Protein AF-A0A1G7EBZ8-F1 (afdb_monomer)

Secondary structure (DSSP, 8-state):
-HHHHHHHHHHHHHTT--GGGTTTTHHHHHHHHHH-SS-GGGGHHHHHHHHHHHHH-TTS-HHHHHHHHHHHHHHHHHH-THHHHHHHHHHHHHHHHHS-SSHHHHHHHHHHHHHHHHHIIIII----HHHHHHHHHHGGGGT--HHHHGGGHHHH-TTS--S-----GGGS-HHHHHHHHHHHHHHHHHHHHHHHHHB---HHHHHHHHHHHHHHHHHHHH-S-HHHHHHHHHHHHHHHHHHHSPBPP----GGGHHHHHHHHH-PPP-TT--HHHHHHT-HHHHHHHHTT--

Mean predicted aligned error: 11.41 Å

Organism: NCBI:txid1071918

Sequence (294 aa):
MIINLSLILTIMIWKKLPLYILMASFLVLNIYAQHIAFRLDLLMIPLLFLQFFILKKNNLKLILKIIFTLIFLIIGILIHEVYFLIASFPLFYILYFKLGRNRWMYCTVVFLPSLVVFLLMVILFKGNVSSADNIILSWERLGVNPKHLSYLRWLFSLKGPIYIIYNVAFVKNKFYLVGFLLNYILVCLCFYLYIKQCFFVNKRNTIFILGNFSMILILCCIATDFVRWYYMVFLVILFYFVLFEKRKSFFINKKYLILKIFVLFLGLPMYGWTFTHFYWTSPIKYIIELKKYF

pLDDT: mean 72.07, std 16.44, range [37.25, 94.62]

Radius of gyration: 20.7 Å; Cα contacts (8 Å, |Δi|>4): 255; chains: 1; bounding box: 53×52×47 Å

Foldseek 3Di:
DCVLVVVVVVLCVVLVADCLLVVLCVLVVVVCVVDDDDQLLSVLLVLLLVLLQLLLDPPDDPVVNLVSLLVSLLVLCVSPLCSCLLRLLLVLLCLQPPVDPPSVVSNCSRVVVSVVSSCCCVPPVPAALVNLVVVLVVCVVVVDDSVVVVVVSVVRHCPPPPQQDPPCVCVPDVVLVVVQVVLLVLSLVLLVVSLVQWFDADPSLVVSSVVLSVSLVVSVRGGQASSSSVVSSSSSNVSCCSRPTDTDPPPPDVVCVVSSVVSQQRFHDGHVDDPVSSNVRGNVVVVVVVVVVD

Structure (mmCIF, N/CA/C/O backbone):
data_AF-A0A1G7EBZ8-F1
#
_entry.id   AF-A0A1G7EBZ8-F1
#
loop_
_atom_site.group_PDB
_atom_site.id
_atom_site.type_symbol
_atom_site.label_atom_id
_atom_site.label_alt_id
_atom_site.label_comp_id
_atom_site.label_asym_id
_atom_site.label_entity_id
_atom_site.label_seq_id
_atom_site.pdbx_PDB_ins_code
_atom_site.Cartn_x
_atom_site.Cartn_y
_atom_site.Cartn_z
_atom_site.occupancy
_atom_site.B_iso_or_equiv
_atom_site.auth_seq_id
_atom_site.auth_comp_id
_atom_site.auth_asym_id
_atom_site.auth_atom_id
_atom_site.pdbx_PDB_model_num
ATOM 1 N N . MET A 1 1 ? 17.523 -1.646 4.427 1.00 46.66 1 MET A N 1
ATOM 2 C CA . MET A 1 1 ? 16.793 -2.919 4.648 1.00 46.66 1 MET A CA 1
ATOM 3 C C . MET A 1 1 ? 16.643 -3.250 6.130 1.00 46.66 1 MET A C 1
ATOM 5 O O . MET A 1 1 ? 15.509 -3.383 6.574 1.00 46.66 1 MET A O 1
ATOM 9 N N . ILE A 1 2 ? 17.747 -3.317 6.890 1.00 52.22 2 ILE A N 1
ATOM 10 C CA . ILE A 1 2 ? 17.743 -3.671 8.322 1.00 52.22 2 ILE A CA 1
ATOM 11 C C . ILE A 1 2 ? 16.773 -2.797 9.119 1.00 52.22 2 ILE A C 1
ATOM 13 O O . ILE A 1 2 ? 15.988 -3.345 9.866 1.00 52.22 2 ILE A O 1
ATOM 17 N N . ILE A 1 3 ? 16.737 -1.481 8.883 1.00 55.28 3 ILE A N 1
ATOM 18 C CA . ILE A 1 3 ? 15.865 -0.547 9.623 1.00 55.28 3 ILE A CA 1
ATOM 19 C C . ILE A 1 3 ? 14.366 -0.789 9.360 1.00 55.28 3 ILE A C 1
ATOM 21 O O . ILE A 1 3 ? 13.563 -0.757 10.284 1.00 55.28 3 ILE A O 1
ATOM 25 N N . ASN A 1 4 ? 13.958 -1.065 8.116 1.00 55.12 4 ASN A N 1
ATOM 26 C CA . ASN A 1 4 ? 12.541 -1.298 7.795 1.00 55.12 4 ASN A CA 1
ATOM 27 C C . ASN A 1 4 ? 12.079 -2.683 8.247 1.00 55.12 4 ASN A C 1
ATOM 29 O O . ASN A 1 4 ? 10.982 -2.830 8.780 1.00 55.12 4 ASN A O 1
ATOM 33 N N . LEU A 1 5 ? 12.921 -3.697 8.039 1.00 59.97 5 LEU A N 1
ATOM 34 C CA . LEU A 1 5 ? 12.645 -5.047 8.507 1.00 59.97 5 LEU A CA 1
ATOM 35 C C . LEU A 1 5 ? 12.652 -5.094 10.036 1.00 59.97 5 LEU A C 1
ATOM 37 O O . LEU A 1 5 ? 11.745 -5.677 10.616 1.00 59.97 5 LEU A O 1
ATOM 41 N N . SER A 1 6 ? 13.607 -4.429 10.691 1.00 63.06 6 SER A N 1
ATOM 42 C CA . SER A 1 6 ? 13.638 -4.310 12.146 1.00 63.06 6 SER A CA 1
ATOM 43 C C . SER A 1 6 ? 12.432 -3.537 12.650 1.00 63.06 6 SER A C 1
ATOM 45 O O . SER A 1 6 ? 11.847 -3.970 13.629 1.00 63.06 6 SER A O 1
ATOM 47 N N . LEU A 1 7 ? 11.978 -2.475 11.978 1.00 66.62 7 LEU A N 1
ATOM 48 C CA . LEU A 1 7 ? 10.751 -1.767 12.345 1.00 66.62 7 LEU A CA 1
ATOM 49 C C . LEU A 1 7 ? 9.531 -2.695 12.273 1.00 66.62 7 LEU A C 1
ATOM 51 O O . LEU A 1 7 ? 8.767 -2.775 13.233 1.00 66.62 7 LEU A O 1
ATOM 55 N N . ILE A 1 8 ? 9.362 -3.428 11.169 1.00 64.31 8 ILE A N 1
ATOM 56 C CA . ILE A 1 8 ? 8.244 -4.365 10.983 1.00 64.31 8 ILE A CA 1
ATOM 57 C C . ILE A 1 8 ? 8.315 -5.490 12.020 1.00 64.31 8 ILE A C 1
ATOM 59 O O . ILE A 1 8 ? 7.327 -5.734 12.710 1.00 64.31 8 ILE A O 1
ATOM 63 N N . LEU A 1 9 ? 9.476 -6.126 12.191 1.00 66.00 9 LEU A N 1
ATOM 64 C CA . LEU A 1 9 ? 9.694 -7.184 13.179 1.00 66.00 9 LEU A CA 1
ATOM 65 C C . LEU A 1 9 ? 9.488 -6.672 14.605 1.00 66.00 9 LEU A C 1
ATOM 67 O O . LEU A 1 9 ? 8.801 -7.322 15.382 1.00 66.00 9 LEU A O 1
ATOM 71 N N . THR A 1 10 ? 9.996 -5.489 14.942 1.00 71.31 10 THR A N 1
ATOM 72 C CA . THR A 1 10 ? 9.822 -4.870 16.263 1.00 71.31 10 THR A CA 1
ATOM 73 C C . THR A 1 10 ? 8.353 -4.587 16.525 1.00 71.31 10 THR A C 1
ATOM 75 O O . THR A 1 10 ? 7.849 -4.944 17.588 1.00 71.31 10 THR A O 1
ATOM 78 N N . ILE A 1 11 ? 7.631 -4.018 15.549 1.00 68.00 11 ILE A N 1
ATOM 79 C CA . ILE A 1 11 ? 6.182 -3.840 15.649 1.00 68.00 11 ILE A CA 1
ATOM 80 C C . ILE A 1 11 ? 5.538 -5.199 15.888 1.00 68.00 11 ILE A C 1
ATOM 82 O O . ILE A 1 11 ? 4.782 -5.326 16.837 1.00 68.00 11 ILE A O 1
ATOM 86 N N . MET A 1 12 ? 5.840 -6.225 15.095 1.00 67.62 12 MET A N 1
ATOM 87 C CA . MET A 1 12 ? 5.220 -7.542 15.236 1.00 67.62 12 MET A CA 1
ATOM 88 C C . MET A 1 12 ? 5.506 -8.217 16.571 1.00 67.62 12 MET A C 1
ATOM 90 O O . MET A 1 12 ? 4.566 -8.726 17.173 1.00 67.62 12 MET A O 1
ATOM 94 N N . ILE A 1 13 ? 6.754 -8.199 17.037 1.00 71.19 13 ILE A N 1
ATOM 95 C CA . ILE A 1 13 ? 7.188 -8.788 18.307 1.00 71.19 13 ILE A CA 1
ATOM 96 C C . ILE A 1 13 ? 6.518 -8.048 19.461 1.00 71.19 13 ILE A C 1
ATOM 98 O O . ILE A 1 13 ? 5.817 -8.663 20.266 1.00 71.19 13 ILE A O 1
ATOM 102 N N . TRP A 1 14 ? 6.624 -6.715 19.491 1.00 72.56 14 TRP A N 1
ATOM 103 C CA . TRP A 1 14 ? 5.980 -5.886 20.512 1.00 72.56 14 TRP A CA 1
ATOM 104 C C . TRP A 1 14 ? 4.462 -6.071 20.519 1.00 72.56 14 TRP A C 1
ATOM 106 O O . TRP A 1 14 ? 3.792 -6.022 21.551 1.00 72.56 14 TRP A O 1
ATOM 116 N N . LYS A 1 15 ? 3.901 -6.319 19.338 1.00 67.06 15 LYS A N 1
ATOM 117 C CA . LYS A 1 15 ? 2.486 -6.569 19.128 1.00 67.06 15 LYS A CA 1
ATOM 118 C C . LYS A 1 15 ? 2.115 -8.054 19.131 1.00 67.06 15 LYS A C 1
ATOM 120 O O . LYS A 1 15 ? 0.958 -8.328 18.836 1.00 67.06 15 LYS A O 1
ATOM 125 N N . LYS A 1 16 ? 3.008 -8.989 19.458 1.00 67.19 16 LYS A N 1
ATOM 126 C CA . LYS A 1 16 ? 2.765 -10.446 19.481 1.00 67.19 16 LYS A CA 1
ATOM 127 C C . LYS A 1 16 ? 2.055 -11.011 18.231 1.00 67.19 16 LYS A C 1
ATOM 129 O O . LYS A 1 16 ? 1.331 -11.996 18.326 1.00 67.19 16 LYS A O 1
ATOM 134 N N . LEU A 1 17 ? 2.208 -10.385 17.061 1.00 67.81 17 LEU A N 1
ATOM 135 C CA . LEU A 1 17 ? 1.511 -10.794 15.836 1.00 67.81 17 LEU A CA 1
ATOM 136 C C . LEU A 1 17 ? 2.112 -12.090 15.263 1.00 67.81 17 LEU A C 1
ATOM 138 O O . LEU A 1 17 ? 3.335 -12.234 15.268 1.00 67.81 17 LEU A O 1
ATOM 142 N N . PRO A 1 18 ? 1.300 -13.017 14.721 1.00 63.06 18 PRO A N 1
ATOM 143 C CA . PRO A 1 18 ? 1.831 -14.244 14.141 1.00 63.06 18 PRO A CA 1
ATOM 144 C C . PRO A 1 18 ? 2.697 -13.972 12.897 1.00 63.06 18 PRO A C 1
ATOM 146 O O . PRO A 1 18 ? 2.214 -13.445 11.897 1.00 63.06 18 PRO A O 1
ATOM 149 N N . LEU A 1 19 ? 3.970 -14.379 12.946 1.00 61.81 19 LEU A N 1
ATOM 150 C CA . LEU A 1 19 ? 4.985 -14.097 11.915 1.00 61.81 19 LEU A CA 1
ATOM 151 C C . LEU A 1 19 ? 4.757 -14.814 10.573 1.00 61.81 19 LEU A C 1
ATOM 153 O O . LEU A 1 19 ? 5.189 -14.328 9.530 1.00 61.81 19 LEU A O 1
ATOM 157 N N . TYR A 1 20 ? 4.037 -15.937 10.578 1.00 56.59 20 TYR A N 1
ATOM 158 C CA . TYR A 1 20 ? 3.972 -16.869 9.447 1.00 56.59 20 TYR A CA 1
ATOM 159 C C . TYR A 1 20 ? 3.346 -16.297 8.159 1.00 56.59 20 TYR A C 1
ATOM 161 O O . TYR A 1 20 ? 3.613 -16.817 7.084 1.00 56.59 20 TYR A O 1
ATOM 169 N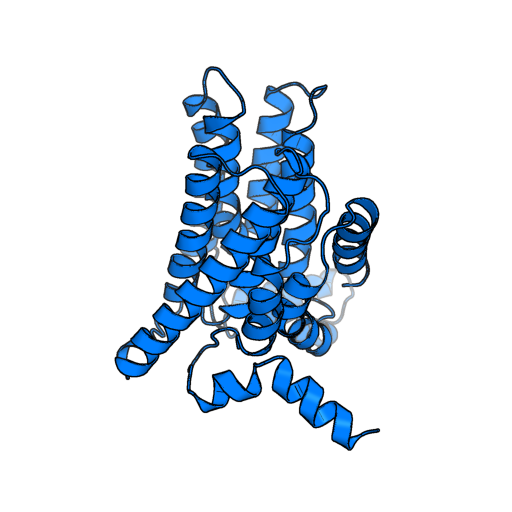 N . ILE A 1 21 ? 2.555 -15.218 8.224 1.00 51.34 21 ILE A N 1
ATOM 170 C CA . ILE A 1 21 ? 1.979 -14.593 7.013 1.00 51.34 21 ILE A CA 1
ATOM 171 C C . ILE A 1 21 ? 2.902 -13.538 6.415 1.00 51.34 21 ILE A C 1
ATOM 173 O O . ILE A 1 21 ? 2.954 -13.405 5.196 1.00 51.34 21 ILE A O 1
ATOM 177 N N . LEU A 1 22 ? 3.727 -12.875 7.230 1.00 51.28 22 LEU A N 1
ATOM 178 C CA . LEU A 1 22 ? 4.858 -12.122 6.687 1.00 51.28 22 LEU A CA 1
ATOM 179 C C . LEU A 1 22 ? 5.944 -13.061 6.137 1.00 51.28 22 LEU A C 1
ATOM 181 O O . LEU A 1 22 ? 6.698 -12.665 5.250 1.00 51.28 22 LEU A O 1
ATOM 185 N N . MET A 1 23 ? 5.950 -14.330 6.564 1.00 47.16 23 MET A N 1
ATOM 186 C CA . MET A 1 23 ? 6.723 -15.382 5.905 1.00 47.16 23 MET A CA 1
ATOM 187 C C . MET A 1 23 ? 6.071 -15.937 4.617 1.00 47.16 23 MET A C 1
ATOM 189 O O . MET A 1 23 ? 6.751 -16.547 3.805 1.00 47.16 23 MET A O 1
ATOM 193 N N . ALA A 1 24 ? 4.798 -15.664 4.322 1.00 45.50 24 ALA A N 1
ATOM 194 C CA . ALA A 1 24 ? 4.275 -15.854 2.958 1.00 45.50 24 ALA A CA 1
ATOM 195 C C . ALA A 1 24 ? 4.945 -14.867 1.991 1.00 45.50 24 ALA A C 1
ATOM 197 O O . ALA A 1 24 ? 5.387 -15.205 0.898 1.00 45.50 24 ALA A O 1
ATOM 198 N N . SER A 1 25 ? 5.126 -13.637 2.472 1.00 47.31 25 SER A N 1
ATOM 199 C CA . SER A 1 25 ? 6.015 -12.640 1.884 1.00 47.31 25 SER A CA 1
ATOM 200 C C . SER A 1 25 ? 7.501 -12.880 2.199 1.00 47.31 25 SER A C 1
ATOM 202 O O . SER A 1 25 ? 8.315 -12.008 1.913 1.00 47.31 25 SER A O 1
ATOM 204 N N . PHE A 1 26 ? 7.906 -14.050 2.719 1.00 43.16 26 PHE A N 1
ATOM 205 C CA . PHE A 1 26 ? 9.327 -14.424 2.814 1.00 43.16 26 PHE A CA 1
ATOM 206 C C . PHE A 1 26 ? 9.961 -14.470 1.425 1.00 43.16 26 PHE A C 1
ATOM 208 O O . PHE A 1 26 ? 11.134 -14.161 1.283 1.00 43.16 26 PHE A O 1
ATOM 215 N N . LEU A 1 27 ? 9.169 -14.752 0.384 1.00 47.28 27 LEU A N 1
ATOM 216 C CA . LEU A 1 27 ? 9.603 -14.627 -1.003 1.00 47.28 27 LEU A CA 1
ATOM 217 C C . LEU A 1 27 ? 9.916 -13.181 -1.386 1.00 47.28 27 LEU A C 1
ATOM 219 O O . LEU A 1 27 ? 10.900 -12.922 -2.060 1.00 47.28 27 LEU A O 1
ATOM 223 N N . VAL A 1 28 ? 9.098 -12.237 -0.916 1.00 47.31 28 VAL A N 1
ATOM 224 C CA . VAL A 1 28 ? 9.324 -10.803 -1.103 1.00 47.31 28 VAL A CA 1
ATOM 225 C C . VAL A 1 28 ? 10.596 -10.407 -0.367 1.00 47.31 28 VAL A C 1
ATOM 227 O O . VAL A 1 28 ? 11.433 -9.758 -0.967 1.00 47.31 28 VAL A O 1
ATOM 230 N N . LEU A 1 29 ? 10.790 -10.870 0.874 1.00 45.06 29 LEU A N 1
ATOM 231 C CA . LEU A 1 29 ? 12.024 -10.687 1.645 1.00 45.06 29 LEU A CA 1
ATOM 232 C C . LEU A 1 29 ? 13.252 -11.329 0.993 1.00 45.06 29 LEU A C 1
ATOM 234 O O . LEU A 1 29 ? 14.315 -10.736 1.091 1.00 45.06 29 LEU A O 1
ATOM 238 N N . ASN A 1 30 ? 13.118 -12.466 0.308 1.00 40.78 30 ASN A N 1
ATOM 239 C CA . ASN A 1 30 ? 14.208 -13.123 -0.423 1.00 40.78 30 ASN A CA 1
ATOM 240 C C . ASN A 1 30 ? 14.537 -12.405 -1.741 1.00 40.78 30 ASN A C 1
ATOM 242 O O . ASN A 1 30 ? 15.700 -12.133 -2.010 1.00 40.78 30 ASN A O 1
ATOM 246 N N . ILE A 1 31 ? 13.527 -12.015 -2.526 1.00 46.50 31 ILE A N 1
ATOM 247 C CA . ILE A 1 31 ? 13.688 -11.186 -3.738 1.00 46.50 31 ILE A CA 1
ATOM 248 C C . ILE A 1 31 ? 14.295 -9.827 -3.373 1.00 46.50 31 ILE A C 1
ATOM 250 O O . ILE A 1 31 ? 15.145 -9.292 -4.081 1.00 46.50 31 ILE A O 1
ATOM 254 N N . TYR A 1 32 ? 13.883 -9.273 -2.235 1.00 45.75 32 TYR A N 1
ATOM 255 C CA . TYR A 1 32 ? 14.461 -8.071 -1.663 1.00 45.75 32 TYR A CA 1
ATOM 256 C C . TYR A 1 32 ? 15.895 -8.320 -1.169 1.00 45.75 32 TYR A C 1
ATOM 258 O O . TYR A 1 32 ? 16.795 -7.569 -1.535 1.00 45.75 32 TYR A O 1
ATOM 266 N N . ALA A 1 33 ? 16.162 -9.391 -0.423 1.00 44.44 33 ALA A N 1
ATOM 267 C CA . ALA A 1 33 ? 17.510 -9.732 0.035 1.00 44.44 33 ALA A CA 1
ATOM 268 C C . ALA A 1 33 ? 18.497 -9.929 -1.131 1.00 44.44 33 ALA A C 1
ATOM 270 O O . ALA A 1 33 ? 19.667 -9.590 -0.987 1.00 44.44 33 ALA A O 1
ATOM 271 N N . GLN A 1 34 ? 18.028 -10.396 -2.293 1.00 39.25 34 GLN A N 1
ATOM 272 C CA . GLN A 1 34 ? 18.857 -10.616 -3.482 1.00 39.25 34 GLN A CA 1
ATOM 273 C C . GLN A 1 34 ? 19.136 -9.348 -4.318 1.00 39.25 34 GLN A C 1
ATOM 275 O O . GLN A 1 34 ? 20.072 -9.353 -5.113 1.00 39.25 34 GLN A O 1
ATOM 280 N N . HIS A 1 35 ? 18.381 -8.250 -4.151 1.00 47.72 35 HIS A N 1
ATOM 281 C CA . HIS A 1 35 ? 18.479 -7.071 -5.037 1.00 47.72 35 HIS A CA 1
ATOM 282 C C . HIS A 1 35 ? 18.528 -5.692 -4.335 1.00 47.72 35 HIS A C 1
ATOM 284 O O . HIS A 1 35 ? 18.398 -4.663 -5.007 1.00 47.72 35 HIS A O 1
ATOM 290 N N . ILE A 1 36 ? 18.707 -5.618 -3.007 1.00 45.34 36 ILE A N 1
ATOM 291 C CA . ILE A 1 36 ? 18.683 -4.351 -2.249 1.00 45.34 36 ILE A CA 1
ATOM 292 C C . ILE A 1 36 ? 20.066 -3.908 -1.774 1.00 45.34 36 ILE A C 1
ATOM 294 O O . ILE A 1 36 ? 20.522 -4.298 -0.703 1.00 45.34 36 ILE A O 1
ATOM 298 N N . ALA A 1 37 ? 20.595 -2.885 -2.432 1.00 39.16 37 ALA A N 1
ATOM 299 C CA . ALA A 1 37 ? 21.302 -1.836 -1.698 1.00 39.16 37 ALA A CA 1
ATOM 300 C C . ALA A 1 37 ? 20.638 -0.452 -1.858 1.00 39.16 37 ALA A C 1
ATOM 302 O O . ALA A 1 37 ? 20.668 0.325 -0.911 1.00 39.16 37 ALA A O 1
ATOM 303 N N . PHE A 1 38 ? 19.931 -0.161 -2.964 1.00 48.69 38 PHE A N 1
ATOM 304 C CA . PHE A 1 38 ? 19.500 1.220 -3.268 1.00 48.69 38 PHE A CA 1
ATOM 305 C C . PHE A 1 38 ? 18.132 1.369 -3.971 1.00 48.69 38 PHE A C 1
ATOM 307 O O . PHE A 1 38 ? 17.971 2.230 -4.831 1.00 48.69 38 PHE A O 1
ATOM 314 N N . ARG A 1 39 ? 17.111 0.559 -3.644 1.00 61.81 39 ARG A N 1
ATOM 315 C CA . ARG A 1 39 ? 15.760 0.783 -4.209 1.00 61.81 39 ARG A CA 1
ATOM 316 C C . ARG A 1 39 ? 14.957 1.786 -3.376 1.00 61.81 39 ARG A C 1
ATOM 318 O O . ARG A 1 39 ? 14.649 1.518 -2.212 1.00 61.81 39 ARG A O 1
ATOM 325 N N . LEU A 1 40 ? 14.605 2.911 -4.002 1.00 66.06 40 LEU A N 1
ATOM 326 C CA . LEU A 1 40 ? 13.837 4.026 -3.427 1.00 66.06 40 LEU A CA 1
ATOM 327 C C . LEU A 1 40 ? 12.477 3.588 -2.854 1.00 66.06 40 LEU A C 1
ATOM 329 O O . LEU A 1 40 ? 12.026 4.140 -1.854 1.00 66.06 40 LEU A O 1
ATOM 333 N N . ASP A 1 41 ? 11.882 2.522 -3.390 1.00 67.81 41 ASP A N 1
ATOM 334 C CA . ASP A 1 41 ? 10.591 1.971 -2.958 1.00 67.81 41 ASP A CA 1
ATOM 335 C C . ASP A 1 41 ? 10.557 1.604 -1.466 1.00 67.81 41 ASP A C 1
ATOM 337 O O . ASP A 1 41 ? 9.510 1.629 -0.822 1.00 67.81 41 ASP A O 1
ATOM 341 N N . LEU A 1 42 ? 11.709 1.267 -0.877 1.00 71.50 42 LEU A N 1
ATOM 342 C CA . LEU A 1 42 ? 11.792 0.943 0.546 1.00 71.50 42 LEU A CA 1
ATOM 343 C C . LEU A 1 42 ? 11.585 2.164 1.442 1.00 71.50 42 LEU A C 1
ATOM 345 O O . LEU A 1 42 ? 11.160 1.991 2.584 1.00 71.50 42 LEU A O 1
ATOM 349 N N . LEU A 1 43 ? 11.854 3.379 0.957 1.00 76.88 43 LEU A N 1
ATOM 350 C CA . LEU A 1 43 ? 11.586 4.616 1.698 1.00 76.88 43 LEU A CA 1
ATOM 351 C C . LEU A 1 43 ? 10.082 4.875 1.842 1.00 76.88 43 LEU A C 1
ATOM 353 O O . LEU A 1 43 ? 9.657 5.530 2.790 1.00 76.88 43 LEU A O 1
ATOM 357 N N . MET A 1 44 ? 9.255 4.287 0.974 1.00 82.56 44 MET A N 1
ATOM 358 C CA . MET A 1 44 ? 7.799 4.414 1.044 1.00 82.56 44 MET A CA 1
ATOM 359 C C . MET A 1 44 ? 7.213 3.750 2.304 1.00 82.56 44 MET A C 1
ATOM 361 O O . MET A 1 44 ? 6.211 4.224 2.831 1.00 82.56 44 MET A O 1
ATOM 365 N N . ILE A 1 45 ? 7.835 2.680 2.823 1.00 81.62 45 ILE A N 1
ATOM 366 C CA . ILE A 1 45 ? 7.366 1.959 4.024 1.00 81.62 45 ILE A CA 1
ATOM 367 C C . ILE A 1 45 ? 7.381 2.852 5.280 1.00 81.62 45 ILE A C 1
ATOM 369 O O . ILE A 1 45 ? 6.328 2.994 5.911 1.00 81.62 45 ILE A O 1
ATOM 373 N N . PRO A 1 46 ? 8.522 3.454 5.682 1.00 83.88 46 PRO A N 1
ATOM 374 C CA . PRO A 1 46 ? 8.553 4.335 6.842 1.00 83.88 46 PRO A CA 1
ATOM 375 C C . PRO A 1 46 ? 7.706 5.592 6.621 1.00 83.88 46 PRO A C 1
ATOM 377 O O . PRO A 1 46 ? 7.057 6.029 7.567 1.00 83.88 46 PRO A O 1
ATOM 380 N N . LEU A 1 47 ? 7.631 6.126 5.393 1.00 88.81 47 LEU A N 1
ATOM 381 C CA . LEU A 1 47 ? 6.748 7.252 5.062 1.00 88.81 47 LEU A CA 1
ATOM 382 C C . LEU A 1 47 ? 5.274 6.921 5.342 1.00 88.81 47 LEU A C 1
ATOM 384 O O . LEU A 1 47 ? 4.621 7.648 6.091 1.00 88.81 47 LEU A O 1
ATOM 388 N N . LEU A 1 48 ? 4.775 5.786 4.839 1.00 88.62 48 LEU A N 1
ATOM 389 C CA . LEU A 1 48 ? 3.405 5.317 5.086 1.00 88.62 48 LEU A CA 1
ATOM 390 C C . LEU A 1 48 ? 3.130 5.113 6.581 1.00 88.62 48 LEU A C 1
ATOM 392 O O . LEU A 1 48 ? 2.090 5.536 7.094 1.00 88.62 48 LEU A O 1
ATOM 396 N N . PHE A 1 49 ? 4.065 4.482 7.296 1.00 88.62 49 PHE A N 1
ATOM 397 C CA . PHE A 1 49 ? 3.922 4.246 8.731 1.00 88.62 49 PHE A CA 1
ATOM 398 C C . PHE A 1 49 ? 3.851 5.559 9.523 1.00 88.62 49 PHE A C 1
ATOM 400 O O . PHE A 1 49 ? 2.947 5.732 10.346 1.00 88.62 49 PHE A O 1
ATOM 407 N N . LEU A 1 50 ? 4.765 6.498 9.255 1.00 90.75 50 LEU A N 1
ATOM 408 C CA . LEU A 1 50 ? 4.792 7.818 9.890 1.00 90.75 50 LEU A CA 1
ATOM 409 C C . LEU A 1 50 ? 3.507 8.598 9.604 1.00 90.75 50 LEU A C 1
ATOM 411 O O . LEU A 1 50 ? 2.918 9.168 10.524 1.00 90.75 50 LEU A O 1
ATOM 415 N N . GLN A 1 51 ? 3.025 8.564 8.361 1.00 91.94 51 GLN A N 1
ATOM 416 C CA . GLN A 1 51 ? 1.799 9.242 7.954 1.00 91.94 51 GLN A CA 1
ATOM 417 C C . GLN A 1 51 ? 0.583 8.728 8.744 1.00 91.94 51 GLN A C 1
ATOM 419 O O . GLN A 1 51 ? -0.183 9.517 9.304 1.00 91.94 51 GLN A O 1
ATOM 424 N N . PHE A 1 52 ? 0.431 7.407 8.891 1.00 92.44 52 PHE A N 1
ATOM 425 C CA . PHE A 1 52 ? -0.658 6.827 9.688 1.00 92.44 52 PHE A CA 1
ATOM 426 C C . PHE A 1 52 ? -0.492 7.089 11.186 1.00 92.44 52 PHE A C 1
ATOM 428 O O . PHE A 1 52 ? -1.477 7.343 11.887 1.00 92.44 52 PHE A O 1
ATOM 435 N N . PHE A 1 53 ? 0.741 7.048 11.691 1.00 91.88 53 PHE A N 1
ATOM 436 C CA . PHE A 1 53 ? 1.039 7.342 13.088 1.00 91.88 53 PHE A CA 1
ATOM 437 C C . PHE A 1 53 ? 0.643 8.779 13.460 1.00 91.88 53 PHE A C 1
ATOM 439 O O . PHE A 1 53 ? -0.008 9.000 14.484 1.00 91.88 53 PHE A O 1
ATOM 446 N N . ILE A 1 54 ? 0.955 9.748 12.596 1.00 91.94 54 ILE A N 1
ATOM 447 C CA . ILE A 1 54 ? 0.573 11.156 12.757 1.00 91.94 54 ILE A CA 1
ATOM 448 C C . ILE A 1 54 ? -0.949 11.320 12.746 1.00 91.94 54 ILE A C 1
ATOM 450 O O . ILE A 1 54 ? -1.499 11.987 13.626 1.00 91.94 54 ILE A O 1
ATOM 454 N N . LEU A 1 55 ? -1.646 10.665 11.813 1.00 90.69 55 LEU A N 1
ATOM 455 C CA . LEU A 1 55 ? -3.112 10.694 11.746 1.00 90.69 55 LEU A CA 1
ATOM 456 C C . LEU A 1 55 ? -3.760 10.137 13.023 1.00 90.69 55 LEU A C 1
ATOM 458 O O . LEU A 1 55 ? -4.744 10.701 13.518 1.00 90.69 55 LEU A O 1
ATOM 462 N N . LYS A 1 56 ? -3.180 9.079 13.603 1.00 90.25 56 LYS A N 1
ATOM 463 C CA . LYS A 1 56 ? -3.640 8.486 14.866 1.00 90.25 56 LYS A CA 1
ATOM 464 C C . LYS A 1 56 ? -3.388 9.380 16.083 1.00 90.25 56 LYS A C 1
ATOM 466 O O . LYS A 1 56 ? -4.155 9.311 17.037 1.00 90.25 56 LYS A O 1
ATOM 471 N N . LYS A 1 57 ? -2.328 10.192 16.102 1.00 90.31 57 LYS A N 1
ATOM 472 C CA . LYS A 1 57 ? -1.912 10.947 17.298 1.00 90.31 57 LYS A CA 1
ATOM 473 C C . LYS A 1 57 ? -3.025 11.890 17.780 1.00 90.31 57 LYS A C 1
ATOM 475 O O . LYS A 1 57 ? -3.333 12.875 17.116 1.00 90.31 57 LYS A O 1
ATOM 480 N N . ASN A 1 58 ? -3.637 11.601 18.931 1.00 83.06 58 ASN A N 1
ATOM 481 C CA . ASN A 1 58 ? -4.798 12.356 19.432 1.00 83.06 58 ASN A CA 1
ATOM 482 C C . ASN A 1 58 ? -4.462 13.815 19.771 1.00 83.06 58 ASN A C 1
ATOM 484 O O . ASN A 1 58 ? -5.246 14.703 19.462 1.00 83.06 58 ASN A O 1
ATOM 488 N N . ASN A 1 59 ? -3.273 14.067 20.324 1.00 86.56 59 ASN A N 1
ATOM 489 C CA . ASN A 1 59 ? -2.877 15.397 20.807 1.00 86.56 59 ASN A CA 1
ATOM 490 C C . ASN A 1 59 ? -2.495 16.375 19.680 1.00 86.56 59 ASN A C 1
ATOM 492 O O . ASN A 1 59 ? -2.222 17.542 19.942 1.00 86.56 59 ASN A O 1
ATOM 496 N N . LEU A 1 60 ? -2.414 15.911 18.429 1.00 88.19 60 LEU A N 1
ATOM 497 C CA . LEU A 1 60 ? -2.028 16.756 17.304 1.00 88.19 60 LEU A CA 1
ATOM 498 C C . LEU A 1 60 ? -3.260 17.451 16.714 1.00 88.19 60 LEU A C 1
ATOM 500 O O . LEU A 1 60 ? -4.238 16.787 16.362 1.00 88.19 60 LEU A O 1
ATOM 504 N N . LYS A 1 61 ? -3.189 18.778 16.552 1.00 89.38 61 LYS A N 1
ATOM 505 C CA . LYS A 1 61 ? -4.251 19.571 15.913 1.00 89.38 61 LYS A CA 1
ATOM 506 C C . LYS A 1 61 ? -4.575 19.015 14.520 1.00 89.38 61 LYS A C 1
ATOM 508 O O . LYS A 1 61 ? -3.675 18.663 13.759 1.00 89.38 61 LYS A O 1
ATOM 513 N N . LEU A 1 62 ? -5.861 18.982 14.166 1.00 87.19 62 LEU A N 1
ATOM 514 C CA . LEU A 1 62 ? -6.346 18.423 12.897 1.00 87.19 62 LEU A CA 1
ATOM 515 C C . LEU A 1 62 ? -5.708 19.085 11.666 1.00 87.19 62 LEU A C 1
ATOM 517 O O . LEU A 1 62 ? -5.318 18.389 10.735 1.00 87.19 62 LEU A O 1
ATOM 521 N N . ILE A 1 63 ? -5.523 20.407 11.703 1.00 88.19 63 ILE A N 1
ATOM 522 C CA . ILE A 1 63 ? -4.846 21.167 10.640 1.00 88.19 63 ILE A CA 1
ATOM 523 C C . ILE A 1 63 ? -3.425 20.635 10.409 1.00 88.19 63 ILE A C 1
ATOM 525 O O . ILE A 1 63 ? -3.043 20.377 9.273 1.00 88.19 63 ILE A O 1
ATOM 529 N N . LEU A 1 64 ? -2.666 20.377 11.478 1.00 90.75 64 LEU A N 1
ATOM 530 C CA . LEU A 1 64 ? -1.318 19.816 11.362 1.00 90.75 64 LEU A CA 1
ATOM 531 C C . LEU A 1 64 ? -1.346 18.398 10.788 1.00 90.75 64 LEU A C 1
ATOM 533 O O . LEU A 1 64 ? -0.515 18.074 9.948 1.00 90.75 64 LEU A O 1
ATOM 537 N N . LYS A 1 65 ? -2.321 17.561 11.175 1.00 91.31 65 LYS A N 1
ATOM 538 C CA . LYS A 1 65 ? -2.49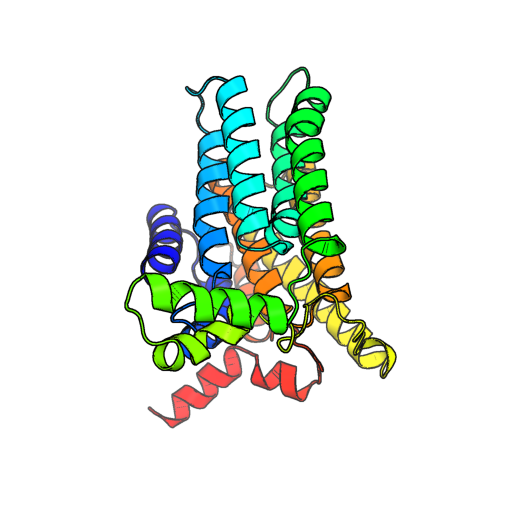0 16.225 10.574 1.00 91.31 65 LYS A CA 1
ATOM 539 C C . LYS A 1 65 ? -2.670 16.310 9.060 1.00 91.31 65 LYS A C 1
ATOM 541 O O . LYS A 1 65 ? -2.052 15.533 8.339 1.00 91.31 65 LYS A O 1
ATOM 546 N N . ILE A 1 66 ? -3.491 17.248 8.590 1.00 91.00 66 ILE A N 1
ATOM 547 C CA . ILE A 1 66 ? -3.757 17.470 7.163 1.00 91.00 66 ILE A CA 1
ATOM 548 C C . ILE A 1 66 ? -2.491 17.948 6.451 1.00 91.00 66 ILE A C 1
ATOM 550 O O . ILE A 1 66 ? -2.109 17.346 5.452 1.00 91.00 66 ILE A O 1
ATOM 554 N N . ILE A 1 67 ? -1.805 18.956 7.001 1.00 92.12 67 ILE A N 1
ATOM 555 C CA . ILE A 1 67 ? -0.560 19.501 6.438 1.00 92.12 67 ILE A CA 1
ATOM 556 C C . ILE A 1 67 ? 0.510 18.411 6.329 1.00 92.12 67 ILE A C 1
ATOM 558 O O . ILE A 1 67 ? 1.066 18.206 5.255 1.00 92.12 67 ILE A O 1
ATOM 562 N N . PHE A 1 68 ? 0.762 17.653 7.401 1.00 93.06 68 PHE A N 1
ATOM 563 C CA . PHE A 1 68 ? 1.724 16.550 7.356 1.00 93.06 68 PHE A CA 1
ATOM 564 C C . PHE A 1 68 ? 1.308 15.475 6.353 1.00 93.06 68 PHE A C 1
ATOM 566 O O . PHE A 1 68 ? 2.151 14.972 5.618 1.00 93.06 68 PHE A O 1
ATOM 573 N N . THR A 1 69 ? 0.018 15.137 6.285 1.00 93.25 69 THR A N 1
ATOM 574 C CA . THR A 1 69 ? -0.478 14.144 5.323 1.00 93.25 69 THR A CA 1
ATOM 575 C C . THR A 1 69 ? -0.233 14.596 3.887 1.00 93.25 69 THR A C 1
ATOM 577 O O . THR A 1 69 ? 0.237 13.788 3.092 1.00 93.25 69 THR A O 1
ATOM 580 N N . LEU A 1 70 ? -0.494 15.866 3.575 1.00 94.62 70 LEU A N 1
ATOM 581 C CA . LEU A 1 70 ? -0.215 16.462 2.271 1.00 94.62 70 LEU A CA 1
ATOM 582 C C . LEU A 1 70 ? 1.286 16.427 1.948 1.00 94.62 70 LEU A C 1
ATOM 584 O O . LEU A 1 70 ? 1.669 15.939 0.888 1.00 94.62 70 LEU A O 1
ATOM 588 N N . ILE A 1 71 ? 2.135 16.880 2.877 1.00 94.25 71 ILE A N 1
ATOM 589 C CA . ILE A 1 71 ? 3.595 16.900 2.700 1.00 94.25 71 ILE A CA 1
ATOM 590 C C . ILE A 1 71 ? 4.128 15.489 2.437 1.00 94.25 71 ILE A C 1
ATOM 592 O O . ILE A 1 71 ? 4.860 15.285 1.473 1.00 94.25 71 ILE A O 1
ATOM 596 N N . PHE A 1 72 ? 3.731 14.496 3.238 1.00 94.31 72 PHE A N 1
ATOM 597 C CA . PHE A 1 72 ? 4.173 13.115 3.032 1.00 94.31 72 PHE A CA 1
ATOM 598 C C . PHE A 1 72 ? 3.663 12.517 1.725 1.00 94.31 72 PHE A C 1
ATOM 600 O O . PHE A 1 72 ? 4.387 11.746 1.102 1.00 94.31 72 PHE A O 1
ATOM 607 N N . LEU A 1 73 ? 2.449 12.869 1.291 1.00 93.56 73 LEU A N 1
ATOM 608 C CA . LEU A 1 73 ? 1.916 12.403 0.015 1.00 93.56 73 LEU A CA 1
ATOM 609 C C . LEU A 1 73 ? 2.717 12.989 -1.156 1.00 93.56 73 LEU A C 1
ATOM 611 O O . LEU A 1 73 ? 3.108 12.239 -2.043 1.00 93.56 73 LEU A O 1
ATOM 615 N N . ILE A 1 74 ? 3.037 14.287 -1.118 1.00 93.31 74 ILE A N 1
ATOM 616 C CA . ILE A 1 74 ? 3.876 14.953 -2.127 1.00 93.31 74 ILE A CA 1
ATOM 617 C C . ILE A 1 74 ? 5.294 14.371 -2.136 1.00 93.31 74 ILE A C 1
ATOM 619 O O . ILE A 1 74 ? 5.772 13.966 -3.190 1.00 93.31 74 ILE A O 1
ATOM 623 N N . ILE A 1 75 ? 5.955 14.272 -0.979 1.00 91.44 75 ILE A N 1
ATOM 624 C CA . ILE A 1 75 ? 7.302 13.686 -0.877 1.00 91.44 75 ILE A CA 1
ATOM 625 C C . ILE A 1 75 ? 7.297 12.242 -1.384 1.00 91.44 75 ILE A C 1
ATOM 627 O O . ILE A 1 75 ? 8.178 11.852 -2.144 1.00 91.44 75 ILE A O 1
ATOM 631 N N . GLY A 1 76 ? 6.289 11.456 -0.999 1.00 89.38 76 GLY A N 1
ATOM 632 C CA . GLY A 1 76 ? 6.127 10.084 -1.460 1.00 89.38 76 GLY A CA 1
ATOM 633 C C . GLY A 1 76 ? 6.007 9.994 -2.979 1.00 89.38 76 GLY A C 1
ATOM 634 O O . GLY A 1 76 ? 6.702 9.181 -3.574 1.00 89.38 76 GLY A O 1
ATOM 635 N N . ILE A 1 77 ? 5.202 10.863 -3.603 1.00 88.81 77 ILE A N 1
ATOM 636 C CA . ILE A 1 77 ? 5.064 10.955 -5.068 1.00 88.81 77 ILE A CA 1
ATOM 637 C C . ILE A 1 77 ? 6.392 11.291 -5.746 1.00 88.81 77 ILE A C 1
ATOM 639 O O . ILE A 1 77 ? 6.712 10.699 -6.772 1.00 88.81 77 ILE A O 1
ATOM 643 N N . LEU A 1 78 ? 7.154 12.232 -5.187 1.00 85.12 78 LEU A N 1
ATOM 644 C CA . LEU A 1 78 ? 8.447 12.642 -5.740 1.00 85.12 78 LEU A CA 1
ATOM 645 C C . LEU A 1 78 ? 9.502 11.534 -5.635 1.00 85.12 78 LEU A C 1
ATOM 647 O O . LEU A 1 78 ? 10.357 11.427 -6.507 1.00 85.12 78 LEU A O 1
ATOM 651 N N . ILE A 1 79 ? 9.441 10.710 -4.584 1.00 82.44 79 ILE A N 1
ATOM 652 C CA . ILE A 1 79 ? 10.304 9.530 -4.434 1.00 82.44 79 ILE A CA 1
ATOM 653 C C . ILE A 1 79 ? 9.887 8.436 -5.415 1.00 82.44 79 ILE A C 1
ATOM 655 O O . ILE A 1 79 ? 10.743 7.819 -6.044 1.00 82.44 79 ILE A O 1
ATOM 659 N N . HIS A 1 80 ? 8.584 8.162 -5.495 1.00 81.00 80 HIS A N 1
ATOM 660 C CA . HIS A 1 80 ? 8.012 7.187 -6.410 1.00 81.00 80 HIS A CA 1
ATOM 661 C C . HIS A 1 80 ? 6.522 7.474 -6.639 1.00 81.00 80 HIS A C 1
ATOM 663 O O . HIS A 1 80 ? 5.702 7.440 -5.722 1.00 81.00 80 HIS A O 1
ATOM 669 N N . GLU A 1 81 ? 6.135 7.668 -7.892 1.00 78.88 81 GLU A N 1
ATOM 670 C CA . GLU A 1 81 ? 4.777 7.977 -8.333 1.00 78.88 81 GLU A CA 1
ATOM 671 C C . GLU A 1 81 ? 3.736 6.937 -7.881 1.00 78.88 81 GLU A C 1
ATOM 673 O O . GLU A 1 81 ? 2.601 7.288 -7.545 1.00 78.88 81 GLU A O 1
ATOM 678 N N . VAL A 1 82 ? 4.130 5.661 -7.770 1.00 83.06 82 VAL A N 1
ATOM 679 C CA . VAL A 1 82 ? 3.267 4.564 -7.296 1.00 83.06 82 VAL A CA 1
ATOM 680 C C . VAL A 1 82 ? 2.840 4.762 -5.832 1.00 83.06 82 VAL A C 1
ATOM 682 O O . VAL A 1 82 ? 1.809 4.228 -5.412 1.00 83.06 82 VAL A O 1
ATOM 685 N N . TYR A 1 83 ? 3.553 5.595 -5.059 1.00 87.75 83 TYR A N 1
ATOM 686 C CA . TYR A 1 83 ? 3.141 5.985 -3.709 1.00 87.75 83 TYR A CA 1
ATOM 687 C C . TYR A 1 83 ? 1.736 6.574 -3.687 1.00 87.75 83 TYR A C 1
ATOM 689 O O . TYR A 1 83 ? 0.955 6.235 -2.801 1.00 87.75 83 TYR A O 1
ATOM 697 N N . PHE A 1 84 ? 1.377 7.399 -4.674 1.00 90.19 84 PHE A N 1
ATOM 698 C CA . PHE A 1 84 ? 0.036 7.973 -4.744 1.00 90.19 84 PHE A CA 1
ATOM 699 C C . PHE A 1 84 ? -1.035 6.894 -4.871 1.00 90.19 84 PHE A C 1
ATOM 701 O O . PHE A 1 84 ? -2.025 6.918 -4.144 1.00 90.19 84 PHE A O 1
ATOM 708 N N . LEU A 1 85 ? -0.824 5.910 -5.745 1.00 88.50 85 LEU A N 1
ATOM 709 C CA . LEU A 1 85 ? -1.785 4.831 -5.979 1.00 88.50 85 LEU A CA 1
ATOM 710 C C . LEU A 1 85 ? -1.983 3.974 -4.722 1.00 88.50 85 LEU A C 1
ATOM 712 O O . LEU A 1 85 ? -3.114 3.666 -4.357 1.00 88.50 85 LEU A O 1
ATOM 716 N N . ILE A 1 86 ? -0.897 3.655 -4.015 1.00 89.12 86 ILE A N 1
ATOM 717 C CA . ILE A 1 86 ? -0.941 2.825 -2.804 1.00 89.12 86 ILE A CA 1
ATOM 718 C C . ILE A 1 86 ? -1.499 3.597 -1.600 1.00 89.12 86 ILE A C 1
ATOM 720 O O . ILE A 1 86 ? -2.272 3.048 -0.816 1.00 89.12 86 ILE A O 1
ATOM 724 N N . ALA A 1 87 ? -1.111 4.862 -1.425 1.00 91.81 87 ALA A N 1
ATOM 725 C CA . ALA A 1 87 ? -1.459 5.655 -0.248 1.00 91.81 87 ALA A CA 1
ATOM 726 C C . ALA A 1 87 ? -2.819 6.360 -0.371 1.00 91.81 87 ALA A C 1
ATOM 728 O O . ALA A 1 87 ? -3.444 6.659 0.646 1.00 91.81 87 ALA A O 1
ATOM 729 N N . SER A 1 88 ? -3.304 6.631 -1.586 1.00 90.69 88 SER A N 1
ATOM 730 C CA . SER A 1 88 ? -4.484 7.480 -1.790 1.00 90.69 88 SER A CA 1
ATOM 731 C C . SER A 1 88 ? -5.749 6.927 -1.142 1.00 90.69 88 SER A C 1
ATOM 733 O O . SER A 1 88 ? -6.345 7.581 -0.285 1.00 90.69 88 SER A O 1
ATOM 735 N N . PHE A 1 89 ? -6.133 5.700 -1.491 1.00 92.00 89 PHE A N 1
ATOM 736 C CA . PHE A 1 89 ? -7.314 5.050 -0.934 1.00 92.00 89 PHE A CA 1
ATOM 737 C C . PHE A 1 89 ? -7.291 4.929 0.599 1.00 92.00 89 PHE A C 1
ATOM 739 O O . PHE A 1 89 ? -8.260 5.352 1.240 1.00 92.00 89 PHE A O 1
ATOM 746 N N . PRO A 1 90 ? -6.234 4.390 1.239 1.00 92.31 90 PRO A N 1
ATOM 747 C CA . PRO A 1 90 ? -6.249 4.230 2.684 1.00 92.31 90 PRO A CA 1
ATOM 748 C C . PRO A 1 90 ? -6.251 5.575 3.424 1.00 92.31 90 PRO A C 1
ATOM 750 O O . PRO A 1 90 ? -6.926 5.698 4.447 1.00 92.31 90 PRO A O 1
ATOM 753 N N . LEU A 1 91 ? -5.569 6.600 2.902 1.00 92.75 91 LEU A N 1
ATOM 754 C CA . LEU A 1 91 ? -5.614 7.947 3.474 1.00 92.75 91 LEU A CA 1
ATOM 755 C C . LEU A 1 91 ? -6.993 8.580 3.315 1.00 92.75 91 LEU A C 1
ATOM 757 O O . LEU A 1 91 ? -7.504 9.154 4.276 1.00 92.75 91 LEU A O 1
ATOM 761 N N . PHE A 1 92 ? -7.622 8.426 2.147 1.00 91.56 92 PHE A N 1
ATOM 762 C CA . PHE A 1 92 ? -8.981 8.900 1.908 1.00 91.56 92 PHE A CA 1
ATOM 763 C C . PHE A 1 92 ? -9.935 8.256 2.904 1.00 91.56 92 PHE A C 1
ATOM 765 O O . PHE A 1 92 ? -10.690 8.949 3.579 1.00 91.56 92 PHE A O 1
ATOM 772 N N . TYR A 1 93 ? -9.840 6.938 3.081 1.00 91.94 93 TYR A N 1
ATOM 773 C CA . TYR A 1 93 ? -10.661 6.220 4.043 1.00 91.94 93 TYR A CA 1
ATOM 774 C C . TYR A 1 93 ? -10.465 6.736 5.480 1.00 91.94 93 TYR A C 1
ATOM 776 O O . TYR A 1 93 ? -11.451 6.946 6.188 1.00 91.94 93 TYR A O 1
ATOM 784 N N . ILE A 1 94 ? -9.225 6.974 5.927 1.00 90.69 94 ILE A N 1
ATOM 785 C CA . ILE A 1 94 ? -8.953 7.493 7.280 1.00 90.69 94 ILE A CA 1
ATOM 786 C C . ILE A 1 94 ? -9.507 8.917 7.440 1.00 90.69 94 ILE A C 1
ATOM 788 O O . ILE A 1 94 ? -10.244 9.186 8.392 1.00 90.69 94 ILE A O 1
ATOM 792 N N . LEU A 1 95 ? -9.192 9.823 6.511 1.00 88.75 95 LEU A N 1
ATOM 793 C CA . LEU A 1 95 ? -9.659 11.214 6.539 1.00 88.75 95 LEU A CA 1
ATOM 794 C C . LEU A 1 95 ? -11.190 11.284 6.513 1.00 88.75 95 LEU A C 1
ATOM 796 O O . LEU A 1 95 ? -11.796 12.003 7.308 1.00 88.75 95 LEU A O 1
ATOM 800 N N . TYR A 1 96 ? -11.817 10.481 5.657 1.00 87.31 96 TYR A N 1
ATOM 801 C CA . TYR A 1 96 ? -13.257 10.484 5.470 1.00 87.31 96 TYR A CA 1
ATOM 802 C C . TYR A 1 96 ? -13.999 9.804 6.624 1.00 87.31 96 TYR A C 1
ATOM 804 O O . TYR A 1 96 ? -14.912 10.377 7.212 1.00 87.31 96 TYR A O 1
ATOM 812 N N . PHE A 1 97 ? -13.633 8.578 6.997 1.00 82.62 97 PHE A N 1
ATOM 813 C CA . PHE A 1 97 ? -14.428 7.798 7.950 1.00 82.62 97 PHE A CA 1
ATOM 814 C C . PHE A 1 97 ? -14.003 7.954 9.411 1.00 82.62 97 PHE A C 1
ATOM 816 O O . PHE A 1 97 ? -14.818 7.657 10.289 1.00 82.62 97 PHE A O 1
ATOM 823 N N . LYS A 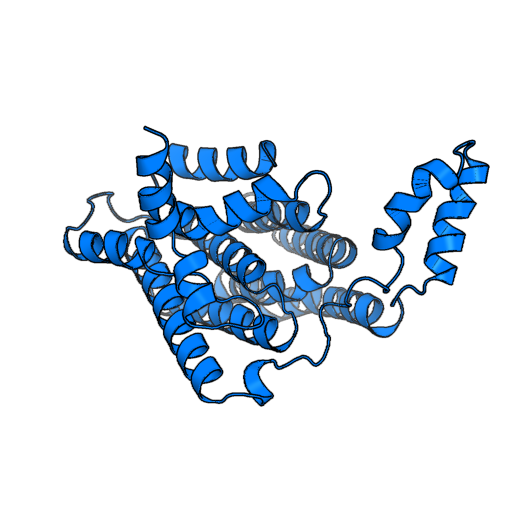1 98 ? -12.771 8.398 9.703 1.00 76.12 98 LYS A N 1
ATOM 824 C CA . LYS A 1 98 ? -12.247 8.448 11.082 1.00 76.12 98 LYS A CA 1
ATOM 825 C C . LYS A 1 98 ? -12.079 9.860 11.649 1.00 76.12 98 LYS A C 1
ATOM 827 O O . LYS A 1 98 ? -12.152 9.989 12.866 1.00 76.12 98 LYS A O 1
ATOM 832 N N . LEU A 1 99 ? -11.895 10.903 10.831 1.00 72.81 99 LEU A N 1
ATOM 833 C CA . LEU A 1 99 ? -11.518 12.243 11.326 1.00 72.81 99 LEU A CA 1
ATOM 834 C C . LEU A 1 99 ? -12.663 13.265 11.504 1.00 72.81 99 LEU A C 1
ATOM 836 O O . LEU A 1 99 ? -12.404 14.399 11.893 1.00 72.81 99 LEU A O 1
ATOM 840 N N . GLY A 1 100 ? -13.935 12.866 11.374 1.00 67.12 100 GLY A N 1
ATOM 841 C CA . GLY A 1 100 ? -15.068 13.711 11.809 1.00 67.12 100 GLY A CA 1
ATOM 842 C C . GLY A 1 100 ? -15.428 14.849 10.839 1.00 67.12 100 GLY A C 1
ATOM 843 O O . GLY A 1 100 ? -15.176 14.697 9.657 1.00 67.12 100 GLY A O 1
ATOM 844 N N . ARG A 1 101 ? -16.130 15.907 11.294 1.00 65.12 101 ARG A N 1
ATOM 845 C CA . ARG A 1 101 ? -16.762 16.992 10.481 1.00 65.12 101 ARG A CA 1
ATOM 846 C C . ARG A 1 101 ? -15.866 17.545 9.348 1.00 65.12 101 ARG A C 1
ATOM 848 O O . ARG A 1 101 ? -14.655 17.545 9.475 1.00 65.12 101 ARG A O 1
ATOM 855 N N . ASN A 1 102 ? -16.468 18.052 8.264 1.00 75.19 102 ASN A N 1
ATOM 856 C CA . ASN A 1 102 ? -15.787 18.641 7.085 1.00 75.19 102 ASN A CA 1
ATOM 857 C C . ASN A 1 102 ? -14.882 17.681 6.280 1.00 75.19 102 ASN A C 1
ATOM 859 O O . ASN A 1 102 ? -13.937 18.095 5.613 1.00 75.19 102 ASN A O 1
ATOM 863 N N . ARG A 1 103 ? -15.233 16.390 6.280 1.00 81.00 103 ARG A N 1
ATOM 864 C CA . ARG A 1 103 ? -14.531 15.274 5.608 1.00 81.00 103 ARG A CA 1
ATOM 865 C C . ARG A 1 103 ? -14.121 15.573 4.170 1.00 81.00 103 ARG A C 1
ATOM 867 O O . ARG A 1 103 ? -12.984 15.314 3.789 1.00 81.00 103 ARG A O 1
ATOM 874 N N . TRP A 1 104 ? -15.051 16.120 3.390 1.00 82.62 104 TRP A N 1
ATOM 875 C CA . TRP A 1 104 ? -14.833 16.435 1.981 1.00 82.62 104 TRP A CA 1
ATOM 876 C C . TRP A 1 104 ? -13.756 17.496 1.797 1.00 82.62 104 TRP A C 1
ATOM 878 O O . TRP A 1 104 ? -12.842 17.285 1.012 1.00 82.62 104 TRP A O 1
ATOM 888 N N . MET A 1 105 ? -13.795 18.567 2.591 1.00 83.00 105 MET A N 1
ATOM 889 C CA . MET A 1 105 ? -12.799 19.637 2.541 1.00 83.00 105 MET A CA 1
ATOM 890 C C . MET A 1 105 ? -11.386 19.095 2.786 1.00 83.00 105 MET A C 1
ATOM 892 O O . MET A 1 105 ? -10.467 19.420 2.045 1.00 83.00 105 MET A O 1
ATOM 896 N N . TYR A 1 106 ? -11.209 18.217 3.778 1.00 83.56 106 TYR A N 1
ATOM 897 C CA . TYR A 1 106 ? -9.897 17.627 4.070 1.00 83.56 106 TYR A CA 1
ATOM 898 C C . TYR A 1 106 ? -9.410 16.693 2.971 1.00 83.56 106 TYR A C 1
ATOM 900 O O . TYR A 1 106 ? -8.227 16.706 2.643 1.00 83.56 106 TYR A O 1
ATOM 908 N N . CYS A 1 107 ? -10.315 15.910 2.382 1.00 85.81 107 CYS A N 1
ATOM 909 C CA . CYS A 1 107 ? -9.970 15.084 1.233 1.00 85.81 107 CYS A CA 1
ATOM 910 C C . CYS A 1 107 ? -9.533 15.968 0.060 1.00 85.81 107 CYS A C 1
ATOM 912 O O . CYS A 1 107 ? -8.473 15.729 -0.504 1.00 85.81 107 CYS A O 1
ATOM 914 N N . THR A 1 108 ? -10.272 17.030 -0.258 1.00 87.44 108 THR A N 1
ATOM 915 C CA . THR A 1 108 ? -9.916 17.937 -1.357 1.00 87.44 108 THR A CA 1
ATOM 916 C C . THR A 1 108 ? -8.568 18.619 -1.121 1.00 87.44 108 THR A C 1
ATOM 918 O O . THR A 1 108 ? -7.725 18.605 -2.013 1.00 87.44 108 THR A O 1
ATOM 921 N N . VAL A 1 109 ? -8.319 19.144 0.085 1.00 89.31 109 VAL A N 1
ATOM 922 C CA . VAL A 1 109 ? -7.059 19.830 0.434 1.00 89.31 109 VAL A CA 1
ATOM 923 C C . VAL A 1 109 ? -5.844 18.901 0.350 1.00 89.31 109 VAL A C 1
ATOM 925 O O . VAL A 1 109 ? -4.765 19.351 -0.022 1.00 89.31 109 VAL A O 1
ATOM 928 N N . VAL A 1 110 ? -5.995 17.613 0.673 1.00 92.12 110 VAL A N 1
ATOM 929 C CA . VAL A 1 110 ? -4.892 16.642 0.580 1.00 92.12 110 VAL A CA 1
ATOM 930 C C . VAL A 1 110 ? -4.736 16.107 -0.842 1.00 92.12 110 VAL A C 1
ATOM 932 O O . VAL A 1 110 ? -3.631 16.089 -1.375 1.00 92.12 110 VAL A O 1
ATOM 935 N N . PHE A 1 111 ? -5.821 15.651 -1.468 1.00 93.19 111 PHE A N 1
ATOM 936 C CA . PHE A 1 111 ? -5.736 14.890 -2.713 1.00 93.19 111 PHE A CA 1
ATOM 937 C C . PHE A 1 111 ? -5.616 15.752 -3.956 1.00 93.19 111 PHE A C 1
ATOM 939 O O . PHE A 1 111 ? -4.926 15.328 -4.875 1.00 93.19 111 PHE A O 1
ATOM 946 N N . LEU A 1 112 ? -6.240 16.933 -4.011 1.00 93.00 112 LEU A N 1
ATOM 947 C CA . LEU A 1 112 ? -6.188 17.755 -5.220 1.00 93.00 112 LEU A CA 1
ATOM 948 C C . LEU A 1 112 ? -4.754 18.224 -5.526 1.00 93.00 112 LEU A C 1
ATOM 950 O O . LEU A 1 112 ? -4.294 17.973 -6.640 1.00 93.00 112 LEU A O 1
ATOM 954 N N . PRO A 1 113 ? -3.990 18.800 -4.574 1.00 93.25 113 PRO A N 1
ATOM 955 C CA . PRO A 1 113 ? -2.620 19.215 -4.867 1.00 93.25 113 PRO A CA 1
ATOM 956 C C . PRO A 1 113 ? -1.704 18.019 -5.146 1.00 93.25 113 PRO A C 1
ATOM 958 O O . PRO A 1 113 ? -0.879 18.070 -6.053 1.00 93.25 113 PRO A O 1
ATOM 961 N N . SER A 1 114 ? -1.866 16.910 -4.418 1.00 94.38 114 SER A N 1
ATOM 962 C CA . SER A 1 114 ? -1.079 15.699 -4.670 1.00 94.38 114 SER A CA 1
ATOM 963 C C . SER A 1 114 ? -1.396 15.050 -6.016 1.00 94.38 114 SER A C 1
ATOM 965 O O . SER A 1 114 ? -0.483 14.548 -6.662 1.00 94.38 114 SER A O 1
ATOM 967 N N . LEU A 1 115 ? -2.647 15.099 -6.478 1.00 93.00 115 LEU A N 1
ATOM 968 C CA . LEU A 1 115 ? -3.017 14.646 -7.816 1.00 93.00 115 LEU A CA 1
ATOM 969 C C . LEU A 1 115 ? -2.343 15.508 -8.887 1.00 93.00 115 LEU A C 1
ATOM 971 O O . LEU A 1 115 ? -1.819 14.957 -9.848 1.00 93.00 115 LEU A O 1
ATOM 975 N N . VAL A 1 116 ? -2.301 16.833 -8.707 1.00 92.25 116 VAL A N 1
ATOM 976 C CA . VAL A 1 116 ? -1.579 17.730 -9.623 1.00 92.25 116 VAL A CA 1
ATOM 977 C C . VAL A 1 116 ? -0.102 17.345 -9.690 1.00 92.25 116 VAL A C 1
ATOM 979 O O . VAL A 1 116 ? 0.410 17.125 -10.782 1.00 92.25 116 VAL A O 1
ATOM 982 N N . VAL A 1 117 ? 0.572 17.171 -8.547 1.00 91.06 117 VAL A N 1
ATOM 983 C CA . VAL A 1 117 ? 1.984 16.739 -8.520 1.00 91.06 117 VAL A CA 1
ATOM 984 C C . VAL A 1 117 ? 2.168 15.373 -9.188 1.00 91.06 117 VAL A C 1
ATOM 986 O O . VAL A 1 117 ? 3.090 15.202 -9.981 1.00 91.06 117 VAL A O 1
ATOM 989 N N . PHE A 1 118 ? 1.284 14.411 -8.919 1.00 89.44 118 PHE A N 1
ATOM 990 C CA . PHE A 1 118 ? 1.319 13.093 -9.552 1.00 89.44 118 PHE A CA 1
ATOM 991 C C . PHE A 1 118 ? 1.178 13.184 -11.079 1.00 89.44 118 PHE A C 1
ATOM 993 O O . PHE A 1 118 ? 1.968 12.583 -11.805 1.00 89.44 118 PHE A O 1
ATOM 1000 N N . LEU A 1 119 ? 0.222 13.970 -11.579 1.00 87.19 119 LEU A N 1
ATOM 1001 C CA . LEU A 1 119 ? 0.029 14.175 -13.015 1.00 87.19 119 LEU A CA 1
ATOM 1002 C C . LEU A 1 119 ? 1.235 14.871 -13.652 1.00 87.19 119 LEU A C 1
ATOM 1004 O O . LEU A 1 119 ? 1.677 14.448 -14.717 1.00 87.19 119 LEU A O 1
ATOM 1008 N N . LEU A 1 120 ? 1.811 15.880 -12.993 1.00 84.00 120 LEU A N 1
ATOM 1009 C CA . LEU A 1 120 ? 3.035 16.536 -13.456 1.00 84.00 120 LEU A CA 1
ATOM 1010 C C . LEU A 1 120 ? 4.192 15.533 -13.570 1.00 84.00 120 LEU A C 1
ATOM 1012 O O . LEU A 1 120 ? 4.859 15.493 -14.603 1.00 84.00 120 LEU A O 1
ATOM 1016 N N . MET A 1 121 ? 4.392 14.691 -12.551 1.00 81.94 121 MET A N 1
ATOM 1017 C CA . MET A 1 121 ? 5.428 13.652 -12.542 1.00 81.94 121 MET A CA 1
ATOM 1018 C C . MET A 1 121 ? 5.248 12.639 -13.680 1.00 81.94 121 MET A C 1
ATOM 1020 O O . MET A 1 121 ? 6.208 12.309 -14.371 1.00 81.94 121 MET A O 1
ATOM 1024 N N . VAL A 1 122 ? 4.020 12.162 -13.904 1.00 75.69 122 VAL A N 1
ATOM 1025 C CA . VAL A 1 122 ? 3.736 11.101 -14.886 1.00 75.69 122 VAL A CA 1
ATOM 1026 C C . VAL A 1 122 ? 3.672 11.621 -16.330 1.00 75.69 122 VAL A C 1
ATOM 1028 O O . VAL A 1 122 ? 4.026 10.884 -17.255 1.00 75.69 122 VAL A O 1
ATOM 1031 N N . ILE A 1 123 ? 3.210 12.858 -16.543 1.00 76.69 123 ILE A N 1
ATOM 1032 C CA . ILE A 1 123 ? 2.955 13.423 -17.879 1.00 76.69 123 ILE A CA 1
ATOM 1033 C C . ILE A 1 123 ? 4.110 14.311 -18.349 1.00 76.69 123 ILE A C 1
ATOM 1035 O O . ILE A 1 123 ? 4.598 14.115 -19.460 1.00 76.69 123 ILE A O 1
ATOM 1039 N N . LEU A 1 124 ? 4.540 15.281 -17.533 1.00 70.69 124 LEU A N 1
ATOM 1040 C CA . LEU A 1 124 ? 5.494 16.316 -17.955 1.00 70.69 124 LEU A CA 1
ATOM 1041 C C . LEU A 1 124 ? 6.941 15.965 -17.607 1.00 70.69 124 LEU A C 1
ATOM 1043 O O . LEU A 1 124 ? 7.835 16.185 -18.417 1.00 70.69 124 LEU A O 1
ATOM 1047 N N . PHE A 1 125 ? 7.181 15.389 -16.429 1.00 68.38 125 PHE A N 1
ATOM 1048 C CA . PHE A 1 125 ? 8.529 15.077 -15.945 1.00 68.38 125 PHE A CA 1
ATOM 1049 C C . PHE A 1 125 ? 8.976 13.642 -16.254 1.00 68.38 125 PHE A C 1
ATOM 1051 O O . PHE A 1 125 ? 9.797 13.072 -15.535 1.00 68.38 125 PHE A O 1
ATOM 1058 N N . LYS A 1 126 ? 8.496 13.057 -17.361 1.00 59.69 126 LYS A N 1
ATOM 1059 C CA . LYS A 1 126 ? 9.060 11.815 -17.915 1.00 59.69 126 LYS A CA 1
ATOM 1060 C C . LYS A 1 126 ? 10.502 12.078 -18.368 1.00 59.69 126 LYS A C 1
ATOM 1062 O O . LYS A 1 126 ? 10.738 12.502 -19.495 1.00 59.69 126 LYS A O 1
ATOM 1067 N N . GLY A 1 127 ? 11.465 11.867 -17.470 1.00 59.78 127 GLY A N 1
ATOM 1068 C CA . GLY A 1 127 ? 12.886 12.114 -17.720 1.00 59.78 127 GLY A CA 1
ATOM 1069 C C . GLY A 1 127 ? 13.389 11.398 -18.975 1.00 59.78 127 GLY A C 1
ATOM 1070 O O . GLY A 1 127 ? 13.100 10.224 -19.191 1.00 59.78 127 GLY A O 1
ATOM 1071 N N . ASN A 1 128 ? 14.142 12.090 -19.828 1.00 63.47 128 ASN A N 1
ATOM 1072 C CA . ASN A 1 128 ? 14.742 11.480 -21.012 1.00 63.47 128 ASN A CA 1
ATOM 1073 C C . ASN A 1 128 ? 16.226 11.147 -20.760 1.00 63.47 128 ASN A C 1
ATOM 1075 O O . ASN A 1 128 ? 16.834 11.608 -19.793 1.00 63.47 128 ASN A O 1
ATOM 1079 N N . VAL A 1 129 ? 16.822 10.322 -21.626 1.00 66.75 129 VAL A N 1
ATOM 1080 C CA . VAL A 1 129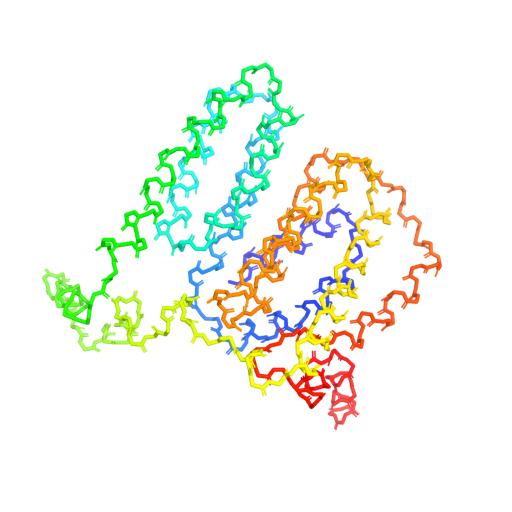 ? 18.232 9.910 -21.486 1.00 66.75 129 VAL A CA 1
ATOM 1081 C C . VAL A 1 129 ? 19.178 11.118 -21.489 1.00 66.75 129 VAL A C 1
ATOM 1083 O O . VAL A 1 129 ? 20.140 11.132 -20.733 1.00 66.75 129 VAL A O 1
ATOM 1086 N N . SER A 1 130 ? 18.868 12.162 -22.259 1.00 70.25 130 SER A N 1
ATOM 1087 C CA . SER A 1 130 ? 19.657 13.399 -22.282 1.00 70.25 130 SER A CA 1
ATOM 1088 C C . SER A 1 130 ? 19.559 14.180 -20.964 1.00 70.25 130 SER A C 1
ATOM 1090 O O . SER A 1 130 ? 20.560 14.699 -20.485 1.00 70.25 130 SER A O 1
ATOM 1092 N N . SER A 1 131 ? 18.394 14.209 -20.317 1.00 69.50 131 SER A N 1
ATOM 1093 C CA . SER A 1 131 ? 18.200 14.798 -18.992 1.00 69.50 131 SER A CA 1
ATOM 1094 C C . SER A 1 131 ? 18.983 14.026 -17.934 1.00 69.50 131 SER A C 1
ATOM 1096 O O . SER A 1 131 ? 19.603 14.643 -17.073 1.00 69.50 131 SER A O 1
ATOM 1098 N N . ALA A 1 132 ? 19.007 12.692 -18.026 1.00 65.62 132 ALA A N 1
ATOM 1099 C CA . ALA A 1 132 ? 19.829 11.843 -17.167 1.00 65.62 132 ALA A CA 1
ATOM 1100 C C . ALA A 1 132 ? 21.319 12.173 -17.294 1.00 65.62 132 ALA A C 1
ATOM 1102 O O . ALA A 1 132 ? 22.013 12.311 -16.289 1.00 65.62 132 ALA A O 1
ATOM 1103 N N . ASP A 1 133 ? 21.789 12.338 -18.528 1.00 72.88 133 ASP A N 1
ATOM 1104 C CA . ASP A 1 133 ? 23.182 12.669 -18.818 1.00 72.88 133 ASP A CA 1
ATOM 1105 C C . ASP A 1 133 ? 23.539 14.060 -18.316 1.00 72.88 133 ASP A C 1
ATOM 1107 O O . ASP A 1 133 ? 24.557 14.222 -17.653 1.00 72.88 133 ASP A O 1
ATOM 1111 N N . ASN A 1 134 ? 22.665 15.043 -18.534 1.00 78.12 134 ASN A N 1
ATOM 1112 C CA . ASN A 1 134 ? 22.853 16.400 -18.030 1.00 78.12 134 ASN A CA 1
ATOM 1113 C C . ASN A 1 134 ? 22.910 16.439 -16.498 1.00 78.12 134 ASN A C 1
ATOM 1115 O O . ASN A 1 134 ? 23.727 17.170 -15.940 1.00 78.12 134 ASN A O 1
ATOM 1119 N N . ILE A 1 135 ? 22.087 15.635 -15.810 1.00 72.38 135 ILE A N 1
ATOM 1120 C CA . ILE A 1 135 ? 22.167 15.499 -14.353 1.00 72.38 135 ILE A CA 1
ATOM 1121 C C . ILE A 1 135 ? 23.520 14.913 -13.975 1.00 72.38 135 ILE A C 1
ATOM 1123 O O . ILE A 1 135 ? 24.211 15.538 -13.189 1.00 72.38 135 ILE A O 1
ATOM 1127 N N . ILE A 1 136 ? 23.944 13.782 -14.538 1.00 74.06 136 ILE A N 1
ATOM 1128 C CA . ILE A 1 136 ? 25.220 13.145 -14.165 1.00 74.06 136 ILE A CA 1
ATOM 1129 C C . ILE A 1 136 ? 26.408 14.071 -14.446 1.00 74.06 136 ILE A C 1
ATOM 1131 O O . ILE A 1 136 ? 27.282 14.220 -13.595 1.00 74.06 136 ILE A O 1
ATOM 1135 N N . LEU A 1 137 ? 26.419 14.733 -15.603 1.00 80.19 137 LEU A N 1
ATOM 1136 C CA . LEU A 1 137 ? 27.458 15.691 -15.983 1.00 80.19 137 LEU A CA 1
ATOM 1137 C C . LEU A 1 137 ? 27.472 16.922 -15.068 1.00 80.19 137 LEU A C 1
ATOM 1139 O O . LEU A 1 137 ? 28.535 17.468 -14.796 1.00 80.19 137 LEU A O 1
ATOM 1143 N N . SER A 1 138 ? 26.326 17.341 -14.518 1.00 79.06 138 SER A N 1
ATOM 1144 C CA . SER A 1 138 ? 26.287 18.488 -13.598 1.00 79.06 138 SER A CA 1
ATOM 1145 C C . SER A 1 138 ? 27.095 18.274 -12.310 1.00 79.06 138 SER A C 1
ATOM 1147 O O . SER A 1 138 ? 27.522 19.254 -11.698 1.00 79.06 138 SER A O 1
ATOM 1149 N N . TRP A 1 139 ? 27.378 17.021 -11.933 1.00 78.62 139 TRP A N 1
ATOM 1150 C CA . TRP A 1 139 ? 28.207 16.692 -10.769 1.00 78.62 139 TRP A CA 1
ATOM 1151 C C . TRP A 1 139 ? 29.708 16.923 -11.009 1.00 78.62 139 TRP A C 1
ATOM 1153 O O . TRP A 1 139 ? 30.445 17.032 -10.028 1.00 78.62 139 TRP A O 1
ATOM 1163 N N . GLU A 1 140 ? 30.161 17.111 -12.261 1.00 82.62 140 GLU A N 1
ATOM 1164 C CA . GLU A 1 140 ? 31.533 17.583 -12.547 1.00 82.62 140 GLU A CA 1
ATOM 1165 C C . GLU A 1 140 ? 31.813 18.912 -11.855 1.00 82.62 140 GLU A C 1
ATOM 1167 O O . GLU A 1 140 ? 32.910 19.136 -11.348 1.00 82.62 140 GLU A O 1
ATOM 1172 N N . ARG A 1 141 ? 30.791 19.772 -11.758 1.00 82.31 141 ARG A N 1
ATOM 1173 C CA . ARG A 1 141 ? 30.889 21.077 -11.090 1.00 82.31 141 ARG A CA 1
ATOM 1174 C C . ARG A 1 141 ? 31.161 20.959 -9.590 1.00 82.31 141 ARG A C 1
ATOM 1176 O O . ARG A 1 141 ? 31.582 21.932 -8.977 1.00 82.31 141 ARG A O 1
ATOM 1183 N N . LEU A 1 142 ? 30.919 19.786 -9.006 1.00 80.38 142 LEU A N 1
ATOM 1184 C CA . LEU A 1 142 ? 31.192 19.463 -7.606 1.00 80.38 142 LEU A CA 1
ATOM 1185 C C . LEU A 1 142 ? 32.486 18.643 -7.441 1.00 80.38 142 LEU A C 1
ATOM 1187 O O . LEU A 1 142 ? 32.740 18.116 -6.362 1.00 80.38 142 LEU A O 1
ATOM 1191 N N . GLY A 1 143 ? 33.293 18.506 -8.501 1.00 81.50 143 GLY A N 1
ATOM 1192 C CA . GLY A 1 143 ? 34.549 17.751 -8.489 1.00 81.50 143 GLY A CA 1
ATOM 1193 C C . GLY A 1 143 ? 34.376 16.231 -8.553 1.00 81.50 143 GLY A C 1
ATOM 1194 O O . GLY A 1 143 ? 35.338 15.494 -8.343 1.00 81.50 143 GLY A O 1
ATOM 1195 N N . VAL A 1 144 ? 33.167 15.735 -8.840 1.00 82.12 144 VAL A N 1
ATOM 1196 C CA . VAL A 1 144 ? 32.902 14.296 -8.955 1.00 82.12 144 VAL A CA 1
ATOM 1197 C C . VAL A 1 144 ? 33.022 13.871 -10.414 1.00 82.12 144 VAL A C 1
ATOM 1199 O O . VAL A 1 144 ? 32.336 14.409 -11.275 1.00 82.12 144 VAL A O 1
ATOM 1202 N N . ASN A 1 145 ? 33.858 12.868 -10.699 1.00 81.25 145 ASN A N 1
ATOM 1203 C CA . ASN A 1 145 ? 34.001 12.333 -12.053 1.00 81.25 145 ASN A CA 1
ATOM 1204 C C . ASN A 1 145 ? 32.720 11.567 -12.477 1.00 81.25 145 ASN A C 1
ATOM 1206 O O . ASN A 1 145 ? 32.395 10.541 -11.866 1.00 81.25 145 ASN A O 1
ATOM 1210 N N . PRO A 1 146 ? 32.021 11.987 -13.549 1.00 74.12 146 PRO A N 1
ATOM 1211 C CA . PRO A 1 146 ? 30.778 11.388 -14.040 1.00 74.12 146 PRO A CA 1
ATOM 1212 C C . PRO A 1 146 ? 30.876 9.910 -14.357 1.00 74.12 146 PRO A C 1
ATOM 1214 O O . PRO A 1 146 ? 29.884 9.191 -14.259 1.00 74.12 146 PRO A O 1
ATOM 1217 N N . LYS A 1 147 ? 32.069 9.421 -14.714 1.00 74.31 147 LYS A N 1
ATOM 1218 C CA . LYS A 1 147 ? 32.285 7.995 -14.978 1.00 74.31 147 LYS A CA 1
ATOM 1219 C C . LYS A 1 147 ? 31.969 7.152 -13.745 1.00 74.31 147 LYS A C 1
ATOM 1221 O O . LYS A 1 147 ? 31.379 6.083 -13.892 1.00 74.31 147 LYS A O 1
ATOM 1226 N N . HIS A 1 148 ? 32.250 7.663 -12.544 1.00 75.69 148 HIS A N 1
ATOM 1227 C CA . HIS A 1 148 ? 31.878 7.008 -11.291 1.00 75.69 148 HIS A CA 1
ATOM 1228 C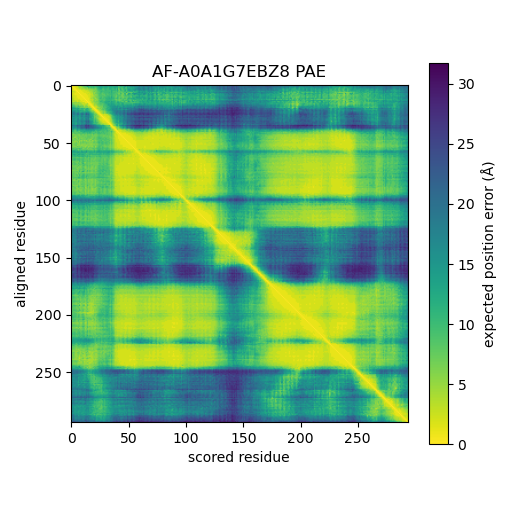 C . HIS A 1 148 ? 30.382 7.080 -10.999 1.00 75.69 148 HIS A C 1
ATOM 1230 O O . HIS A 1 148 ? 29.907 6.262 -10.233 1.00 75.69 148 HIS A O 1
ATOM 1236 N N . LEU A 1 149 ? 29.630 8.000 -11.606 1.00 65.00 149 LEU A N 1
ATOM 1237 C CA . LEU A 1 149 ? 28.181 8.153 -11.423 1.00 65.00 149 LEU A CA 1
ATOM 1238 C C . LEU A 1 149 ? 27.372 7.589 -12.601 1.00 65.00 149 LEU A C 1
ATOM 1240 O O . LEU A 1 149 ? 26.146 7.585 -12.564 1.00 65.00 149 LEU A O 1
ATOM 1244 N N . SER A 1 150 ? 28.033 7.072 -13.638 1.00 64.50 150 SER A N 1
ATOM 1245 C CA . SER A 1 150 ? 27.392 6.483 -14.821 1.00 64.50 150 SER A CA 1
ATOM 1246 C C . SER A 1 150 ? 26.455 5.321 -14.470 1.00 64.50 150 SER A C 1
ATOM 1248 O O . SER A 1 150 ? 25.421 5.138 -15.115 1.00 64.50 150 SER A O 1
ATOM 1250 N N . TYR A 1 151 ? 26.747 4.592 -13.387 1.00 60.41 151 TYR A N 1
ATOM 1251 C CA . TYR A 1 151 ? 25.859 3.565 -12.853 1.00 60.41 151 TYR A CA 1
ATOM 1252 C C . TYR A 1 151 ? 24.583 4.138 -12.231 1.00 60.41 151 TYR A C 1
ATOM 1254 O O . TYR A 1 151 ? 23.674 3.366 -12.008 1.00 60.41 151 TYR A O 1
ATOM 1262 N N . LEU A 1 152 ? 24.471 5.437 -11.938 1.00 56.72 152 LEU A N 1
ATOM 1263 C CA . LEU A 1 152 ? 23.239 6.080 -11.454 1.00 56.72 152 LEU A CA 1
ATOM 1264 C C . LEU A 1 152 ? 22.336 6.527 -12.607 1.00 56.72 152 LEU A C 1
ATOM 1266 O O . LEU A 1 152 ? 21.208 6.947 -12.375 1.00 56.72 152 LEU A O 1
ATOM 1270 N N . ARG A 1 153 ? 22.786 6.403 -13.862 1.00 57.03 153 ARG A N 1
ATOM 1271 C CA . ARG A 1 153 ? 22.021 6.802 -15.053 1.00 57.03 153 ARG A CA 1
ATOM 1272 C C . ARG A 1 153 ? 20.662 6.127 -15.124 1.00 57.03 153 ARG A C 1
ATOM 1274 O O . ARG A 1 153 ? 19.710 6.769 -15.539 1.00 57.03 153 ARG A O 1
ATOM 1281 N N . TRP A 1 154 ? 20.523 4.888 -14.652 1.00 52.16 154 TRP A N 1
ATOM 1282 C CA . TRP A 1 154 ? 19.222 4.208 -14.598 1.00 52.16 154 TRP A CA 1
ATOM 1283 C C . TRP A 1 154 ? 18.221 4.847 -13.621 1.00 52.16 154 TRP A C 1
ATOM 1285 O O . TRP A 1 154 ? 17.027 4.626 -13.793 1.00 52.16 154 TRP A O 1
ATOM 1295 N N . LEU A 1 155 ? 18.663 5.649 -12.641 1.00 49.25 155 LEU A N 1
ATOM 1296 C CA . LEU A 1 155 ? 17.762 6.431 -11.781 1.00 49.25 155 LEU A CA 1
ATOM 1297 C C . LEU A 1 155 ? 17.091 7.577 -12.548 1.00 49.25 155 LEU A C 1
ATOM 1299 O O . LEU A 1 155 ? 16.026 8.035 -12.149 1.00 49.25 155 LEU A O 1
ATOM 1303 N N . PHE A 1 156 ? 17.714 8.038 -13.636 1.00 49.78 156 PHE A N 1
ATOM 1304 C CA . PHE A 1 156 ? 17.302 9.236 -14.368 1.00 49.78 156 PHE A CA 1
ATOM 1305 C C . PHE A 1 156 ? 16.909 8.958 -15.831 1.00 49.78 156 PHE A C 1
ATOM 1307 O O . PHE A 1 156 ? 16.264 9.790 -16.462 1.00 49.78 156 PHE A O 1
ATOM 1314 N N . SER A 1 157 ? 17.289 7.801 -16.390 1.00 45.94 157 SER A N 1
ATOM 1315 C CA . SER A 1 157 ? 17.025 7.396 -17.776 1.00 45.94 157 SER A CA 1
ATOM 1316 C C . SER A 1 157 ? 15.980 6.279 -17.846 1.00 45.94 157 SER A C 1
ATOM 1318 O O . SER A 1 157 ? 16.196 5.168 -17.360 1.00 45.94 157 SER A O 1
ATOM 1320 N N . LEU A 1 158 ? 14.907 6.543 -18.596 1.00 47.50 158 LEU A N 1
ATOM 1321 C CA . LEU A 1 158 ? 13.779 5.643 -18.881 1.00 47.50 158 LEU A CA 1
ATOM 1322 C C . LEU A 1 158 ? 14.089 4.423 -19.768 1.00 47.50 158 LEU A C 1
ATOM 1324 O O . LEU A 1 158 ? 13.173 3.770 -20.259 1.00 47.50 158 LEU A O 1
ATOM 1328 N N . LYS A 1 159 ? 15.361 4.060 -19.976 1.00 44.38 159 LYS A N 1
ATOM 1329 C CA . LYS A 1 159 ? 15.694 2.728 -20.520 1.00 44.38 159 LYS A CA 1
ATOM 1330 C C . LYS A 1 159 ? 15.513 1.596 -19.495 1.00 44.38 159 LYS A C 1
ATOM 1332 O O . LYS A 1 159 ? 15.730 0.439 -19.835 1.00 44.38 159 LYS A O 1
ATOM 1337 N N . GLY A 1 160 ? 15.104 1.906 -18.264 1.00 43.22 160 GLY A N 1
ATOM 1338 C CA . GLY A 1 160 ? 14.387 0.968 -17.398 1.00 43.22 160 GLY A CA 1
ATOM 1339 C C . GLY A 1 160 ? 12.883 1.101 -17.648 1.00 43.22 160 GLY A C 1
ATOM 1340 O O . GLY A 1 160 ? 12.428 2.215 -17.904 1.00 43.22 160 GLY A O 1
ATOM 1341 N N . PRO A 1 161 ? 12.105 0.006 -17.612 1.00 38.25 161 PRO A N 1
ATOM 1342 C CA . PRO A 1 161 ? 10.697 0.047 -17.969 1.00 38.25 161 PRO A CA 1
ATOM 1343 C C . PRO A 1 161 ? 10.003 1.082 -17.088 1.00 38.25 161 PRO A C 1
ATOM 1345 O O . PRO A 1 161 ? 9.932 0.923 -15.872 1.00 38.25 161 PRO A O 1
ATOM 1348 N N . ILE A 1 162 ? 9.480 2.141 -17.705 1.00 39.19 162 ILE A N 1
ATOM 1349 C CA . ILE A 1 162 ? 8.366 2.887 -17.129 1.00 39.19 162 ILE A CA 1
ATOM 1350 C C . ILE A 1 162 ? 7.350 1.803 -16.790 1.00 39.19 162 ILE A C 1
ATOM 1352 O O . ILE A 1 162 ? 6.818 1.169 -17.695 1.00 39.19 162 ILE A O 1
ATOM 1356 N N . TYR A 1 163 ? 7.110 1.525 -15.512 1.00 42.19 163 TYR A N 1
ATOM 1357 C CA . TYR A 1 163 ? 6.230 0.439 -15.062 1.00 42.19 163 TYR A CA 1
ATOM 1358 C C . TYR A 1 163 ? 4.743 0.718 -15.360 1.00 42.19 163 TYR A C 1
ATOM 1360 O O . TYR A 1 163 ? 3.875 0.205 -14.675 1.00 42.19 163 TYR A O 1
ATOM 1368 N N . ILE A 1 164 ? 4.458 1.552 -16.360 1.00 38.22 164 ILE A N 1
ATOM 1369 C CA . ILE A 1 164 ? 3.165 1.818 -16.987 1.00 38.22 164 ILE A CA 1
ATOM 1370 C C . ILE A 1 164 ? 3.334 1.443 -18.469 1.00 38.22 164 ILE A C 1
ATOM 1372 O O . ILE A 1 164 ? 3.152 2.261 -19.370 1.00 38.22 164 ILE A O 1
ATOM 1376 N N . ILE A 1 165 ? 3.819 0.232 -18.740 1.00 37.25 165 ILE A N 1
ATOM 1377 C CA . ILE A 1 165 ? 3.919 -0.301 -20.100 1.00 37.25 165 ILE A CA 1
ATOM 1378 C C . ILE A 1 165 ? 2.785 -1.299 -20.271 1.00 37.25 165 ILE A C 1
ATOM 1380 O O . ILE A 1 165 ? 2.641 -2.231 -19.482 1.00 37.25 165 ILE A O 1
ATOM 1384 N N . TYR A 1 166 ? 2.018 -1.083 -21.343 1.00 40.59 166 TYR A N 1
ATOM 1385 C CA . TYR A 1 166 ? 1.107 -2.019 -21.996 1.00 40.59 166 TYR A CA 1
ATOM 1386 C C . TYR A 1 166 ? 1.808 -3.363 -22.248 1.00 40.59 166 TYR A C 1
ATOM 1388 O O . TYR A 1 166 ? 2.236 -3.678 -23.352 1.00 40.59 166 TYR A O 1
ATOM 1396 N N . ASN A 1 167 ? 1.953 -4.176 -21.214 1.00 44.75 167 ASN A N 1
ATOM 1397 C CA . ASN A 1 167 ? 2.289 -5.576 -21.359 1.00 44.75 167 ASN A CA 1
ATOM 1398 C C . ASN A 1 167 ? 1.332 -6.354 -20.484 1.00 44.75 167 ASN A C 1
ATOM 1400 O O . ASN A 1 167 ? 1.664 -6.942 -19.455 1.00 44.75 167 ASN A O 1
ATOM 1404 N N . VAL A 1 168 ? 0.082 -6.322 -20.930 1.00 47.12 168 VAL A N 1
ATOM 1405 C CA . VAL A 1 168 ? -0.937 -7.245 -20.480 1.00 47.12 168 VAL A CA 1
ATOM 1406 C C . VAL A 1 168 ? -0.500 -8.615 -21.006 1.00 47.12 168 VAL A C 1
ATOM 1408 O O . VAL A 1 168 ? -0.972 -9.086 -22.034 1.00 47.12 168 VAL A O 1
ATOM 1411 N N . ALA A 1 169 ? 0.436 -9.272 -20.312 1.00 44.50 169 ALA A N 1
ATOM 1412 C CA . ALA A 1 169 ? 0.797 -10.669 -20.564 1.00 44.50 169 ALA A CA 1
ATOM 1413 C C . ALA A 1 169 ? -0.457 -11.572 -20.549 1.00 44.50 169 ALA A C 1
ATOM 1415 O O . ALA A 1 169 ? -0.479 -12.632 -21.171 1.00 44.50 169 ALA A O 1
ATOM 1416 N N . PHE A 1 170 ? -1.538 -11.095 -19.921 1.00 49.16 170 PHE A N 1
ATOM 1417 C CA . PHE A 1 170 ? -2.873 -11.684 -19.937 1.00 49.16 170 PHE A CA 1
ATOM 1418 C C . PHE A 1 170 ? -3.564 -11.699 -21.314 1.00 49.16 170 PHE A C 1
ATOM 1420 O O . PHE A 1 170 ? -4.463 -12.510 -21.510 1.00 49.16 170 PHE A O 1
ATOM 1427 N N . VAL A 1 171 ? -3.146 -10.873 -22.285 1.00 50.25 171 VAL A N 1
ATOM 1428 C CA . VAL A 1 171 ? -3.726 -10.852 -23.646 1.00 50.25 171 VAL A CA 1
ATOM 1429 C C . VAL A 1 171 ? -3.406 -12.137 -24.409 1.00 50.25 171 VAL A C 1
ATOM 1431 O O . VAL A 1 171 ? -4.186 -12.548 -25.262 1.00 50.25 171 VAL A O 1
ATOM 1434 N N . LYS A 1 172 ? -2.292 -12.813 -24.096 1.00 54.53 172 LYS A N 1
ATOM 1435 C CA . LYS A 1 172 ? -1.839 -13.971 -24.882 1.00 54.53 172 LYS A CA 1
ATOM 1436 C C . LYS A 1 172 ? -2.428 -15.312 -24.433 1.00 54.53 172 LYS A C 1
ATOM 1438 O O . LYS A 1 172 ? -2.476 -16.228 -25.245 1.00 54.53 172 LYS A O 1
ATOM 1443 N N . ASN A 1 173 ? -2.885 -15.462 -23.183 1.00 62.66 173 ASN A N 1
ATOM 1444 C CA . ASN A 1 173 ? -3.466 -16.727 -22.714 1.00 62.66 173 ASN A CA 1
ATOM 1445 C C . ASN A 1 173 ? -4.508 -16.532 -21.596 1.00 62.66 173 ASN A C 1
ATOM 1447 O O . ASN A 1 173 ? -4.177 -16.204 -20.454 1.00 62.66 173 ASN A O 1
ATOM 1451 N N . LYS A 1 174 ? -5.776 -16.813 -21.923 1.00 69.12 174 LYS A N 1
ATOM 1452 C CA . LYS A 1 174 ? -6.925 -16.689 -21.010 1.00 69.12 174 LYS A CA 1
ATOM 1453 C C . LYS A 1 174 ? -6.810 -17.597 -19.777 1.00 69.12 174 LYS A C 1
ATOM 1455 O O . LYS A 1 174 ? -7.250 -17.202 -18.700 1.00 69.12 174 LYS A O 1
ATOM 1460 N N . PHE A 1 175 ? -6.173 -18.767 -19.889 1.00 67.25 175 PHE A N 1
ATOM 1461 C CA . PHE A 1 175 ? -5.982 -19.676 -18.751 1.00 67.25 175 PHE A CA 1
ATOM 1462 C C . PHE A 1 175 ? -5.045 -19.094 -17.688 1.00 67.25 175 PHE A C 1
ATOM 1464 O O . PHE A 1 175 ? -5.291 -19.262 -16.494 1.00 67.25 175 PHE A O 1
ATOM 1471 N N . TYR A 1 176 ? -4.012 -18.351 -18.095 1.00 64.44 176 TYR A N 1
ATOM 1472 C CA . TYR A 1 176 ? -3.108 -17.694 -17.149 1.00 64.44 176 TYR A CA 1
ATOM 1473 C C . TYR A 1 176 ? -3.776 -16.529 -16.420 1.00 64.44 176 TYR A C 1
ATOM 1475 O O . TYR A 1 176 ? -3.500 -16.320 -15.243 1.00 64.44 176 TYR A O 1
ATOM 1483 N N . LEU A 1 177 ? -4.706 -15.821 -17.069 1.00 70.81 177 LEU A N 1
ATOM 1484 C CA . LEU A 1 177 ? -5.523 -14.807 -16.401 1.00 70.81 177 LEU A CA 1
ATOM 1485 C C . LEU A 1 177 ? -6.441 -15.429 -15.340 1.00 70.81 177 LEU A C 1
ATOM 1487 O O . LEU A 1 177 ? -6.506 -14.923 -14.223 1.00 70.81 177 LEU A O 1
ATOM 1491 N N . VAL A 1 178 ? -7.110 -16.542 -15.655 1.00 72.00 178 VAL A N 1
ATOM 1492 C CA . VAL A 1 178 ? -7.961 -17.255 -14.686 1.00 72.00 178 VAL A CA 1
ATOM 1493 C C . VAL A 1 178 ? -7.133 -17.768 -13.506 1.00 72.00 178 VAL A C 1
ATOM 1495 O O . VAL A 1 178 ? -7.502 -17.532 -12.358 1.00 72.00 178 VAL A O 1
ATOM 1498 N N . GLY A 1 179 ? -5.985 -18.402 -13.766 1.00 69.06 179 GLY A N 1
ATOM 1499 C CA . GLY A 1 179 ? -5.077 -18.867 -12.714 1.00 69.06 179 GLY A CA 1
ATOM 1500 C C . GLY A 1 179 ? -4.539 -17.729 -11.841 1.00 69.06 179 GLY A C 1
ATOM 1501 O O . GLY A 1 179 ? -4.538 -17.838 -10.615 1.00 69.06 179 GLY A O 1
ATOM 1502 N N . PHE A 1 180 ? -4.173 -16.598 -12.452 1.00 73.44 180 PHE A N 1
ATOM 1503 C CA . PHE A 1 180 ? -3.793 -15.380 -11.738 1.00 73.44 180 PHE A CA 1
ATOM 1504 C C . PHE A 1 180 ? -4.921 -14.861 -10.839 1.00 73.44 180 PHE A C 1
ATOM 1506 O O . PHE A 1 180 ? -4.672 -14.581 -9.669 1.00 73.44 180 PHE A O 1
ATOM 1513 N N . LEU A 1 181 ? -6.151 -14.751 -11.353 1.00 77.50 181 LEU A N 1
ATOM 1514 C CA . LEU A 1 181 ? -7.299 -14.246 -10.594 1.00 77.50 181 LEU A CA 1
ATOM 1515 C C . LEU A 1 181 ? -7.658 -15.166 -9.425 1.00 77.50 181 LEU A C 1
ATOM 1517 O O . LEU A 1 181 ? -7.891 -14.679 -8.320 1.00 77.50 181 LEU A O 1
ATOM 1521 N N . LEU A 1 182 ? -7.653 -16.485 -9.641 1.00 76.31 182 LEU A N 1
ATOM 1522 C CA . LEU A 1 182 ? -7.869 -17.469 -8.579 1.00 76.31 182 LEU A CA 1
ATOM 1523 C C . LEU A 1 182 ? -6.797 -17.353 -7.492 1.00 76.31 182 LEU A C 1
ATOM 1525 O O . LEU A 1 182 ? -7.127 -17.331 -6.307 1.00 76.31 182 LEU A O 1
ATOM 1529 N N . ASN A 1 183 ? -5.529 -17.216 -7.885 1.00 73.44 183 ASN A N 1
ATOM 1530 C CA . ASN A 1 183 ? -4.428 -17.032 -6.948 1.00 73.44 183 ASN A CA 1
ATOM 1531 C C . ASN A 1 183 ? -4.552 -15.706 -6.177 1.00 73.44 183 ASN A C 1
ATOM 1533 O O . ASN A 1 183 ? -4.475 -15.696 -4.952 1.00 73.44 183 ASN A O 1
ATOM 1537 N N . TYR A 1 184 ? -4.834 -14.596 -6.865 1.00 78.88 184 TYR A N 1
ATOM 1538 C CA . TYR A 1 184 ? -5.107 -13.296 -6.243 1.00 78.88 184 TYR A CA 1
ATOM 1539 C C . TYR A 1 184 ? -6.229 -13.394 -5.203 1.00 78.88 184 TYR A C 1
ATOM 1541 O O .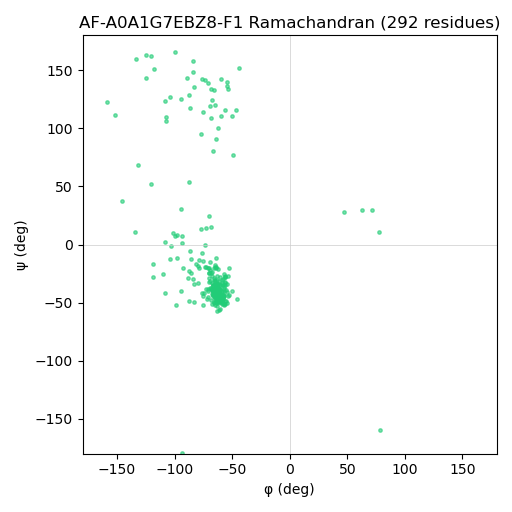 TYR A 1 184 ? -6.039 -12.978 -4.059 1.00 78.88 184 TYR A O 1
ATOM 1549 N N . ILE A 1 185 ? -7.368 -13.998 -5.569 1.00 82.75 185 ILE A N 1
ATOM 1550 C CA . ILE A 1 185 ? -8.502 -14.203 -4.661 1.00 82.75 185 ILE A CA 1
ATOM 1551 C C . ILE A 1 185 ? -8.063 -15.019 -3.445 1.00 82.75 185 ILE A C 1
ATOM 1553 O O . ILE A 1 185 ? -8.376 -14.631 -2.320 1.00 82.75 185 ILE A O 1
ATOM 1557 N N . LEU A 1 186 ? -7.315 -16.110 -3.643 1.00 76.75 186 LEU A N 1
ATOM 1558 C CA . LEU A 1 186 ? -6.860 -16.968 -2.550 1.00 76.75 186 LEU A CA 1
ATOM 1559 C C . LEU A 1 186 ? -5.920 -16.218 -1.596 1.00 76.75 186 LEU A C 1
ATOM 1561 O O . LEU A 1 186 ? -6.135 -16.242 -0.385 1.00 76.75 186 LEU A O 1
ATOM 1565 N N . VAL A 1 187 ? -4.923 -15.500 -2.122 1.00 76.62 187 VAL A N 1
ATOM 1566 C CA . VAL A 1 187 ? -3.973 -14.715 -1.316 1.00 76.62 187 VAL A CA 1
ATOM 1567 C C . VAL A 1 187 ? -4.712 -13.623 -0.533 1.00 76.62 187 VAL A C 1
ATOM 1569 O O . VAL A 1 187 ? -4.515 -13.484 0.678 1.00 76.62 187 VAL A O 1
ATOM 1572 N N . CYS A 1 188 ? -5.609 -12.878 -1.185 1.00 83.81 188 CYS A N 1
ATOM 1573 C CA . CYS A 1 188 ? -6.430 -11.852 -0.544 1.00 83.81 188 CYS A CA 1
ATOM 1574 C C . CYS A 1 188 ? -7.363 -12.434 0.527 1.00 83.81 188 CYS A C 1
ATOM 1576 O O . CYS A 1 188 ? -7.486 -11.859 1.611 1.00 83.81 188 CYS A O 1
ATOM 1578 N N . LEU A 1 189 ? -7.980 -13.591 0.275 1.00 83.38 189 LEU A N 1
ATOM 1579 C CA . LEU A 1 189 ? -8.815 -14.301 1.244 1.00 83.38 189 LEU A CA 1
ATOM 1580 C C . LEU A 1 189 ? -7.990 -14.744 2.457 1.00 83.38 189 LEU A C 1
ATOM 1582 O O . LEU A 1 189 ? -8.397 -14.510 3.597 1.00 83.38 189 LEU A O 1
ATOM 1586 N N . CYS A 1 190 ? -6.815 -15.335 2.228 1.00 76.56 190 CYS A N 1
ATOM 1587 C CA . CYS A 1 190 ? -5.904 -15.744 3.291 1.00 76.56 190 CYS A CA 1
ATOM 1588 C C . CYS A 1 190 ? -5.504 -14.551 4.167 1.00 76.56 190 CYS A C 1
ATOM 1590 O O . CYS A 1 190 ? -5.588 -14.619 5.397 1.00 76.56 190 CYS A O 1
ATOM 1592 N N . PHE A 1 191 ? -5.139 -13.430 3.541 1.00 80.81 191 PHE A N 1
ATOM 1593 C CA . PHE A 1 191 ? -4.778 -12.213 4.258 1.00 80.81 191 PHE A CA 1
ATOM 1594 C C . PHE A 1 191 ? -5.973 -11.598 5.009 1.00 80.81 191 PHE A C 1
ATOM 1596 O O . PHE A 1 191 ? -5.844 -11.193 6.165 1.00 80.81 191 PHE A O 1
ATOM 1603 N N . TYR A 1 192 ? -7.168 -11.591 4.413 1.00 86.12 192 TYR A N 1
ATOM 1604 C CA . TYR A 1 192 ? -8.394 -11.137 5.074 1.00 86.12 192 TYR A CA 1
ATOM 1605 C C . TYR A 1 192 ? -8.717 -11.969 6.323 1.00 86.12 192 TYR A C 1
ATOM 1607 O O . TYR A 1 192 ? -8.999 -11.418 7.391 1.00 86.12 192 TYR A O 1
ATOM 1615 N N . LEU A 1 193 ? -8.645 -13.298 6.215 1.00 82.12 193 LEU A N 1
ATOM 1616 C CA . LEU A 1 193 ? -8.895 -14.212 7.329 1.00 82.12 193 LEU A CA 1
ATOM 1617 C C . LEU A 1 193 ? -7.880 -14.020 8.458 1.00 82.12 193 LEU A C 1
ATOM 1619 O O . LEU A 1 193 ? -8.262 -14.045 9.628 1.00 82.12 193 LEU A O 1
ATOM 1623 N N . TYR A 1 194 ? -6.623 -13.735 8.128 1.00 79.00 194 TYR A N 1
ATOM 1624 C CA . TYR A 1 194 ? -5.608 -13.367 9.111 1.00 79.00 194 TYR A CA 1
ATOM 1625 C C . TYR A 1 194 ? -5.925 -12.072 9.850 1.00 79.00 194 TYR A C 1
ATOM 1627 O O . TYR A 1 194 ? -5.888 -12.033 11.082 1.00 79.00 194 TYR A O 1
ATOM 1635 N N . ILE A 1 195 ? -6.296 -11.016 9.126 1.00 84.00 195 ILE A N 1
ATOM 1636 C CA . ILE A 1 195 ? -6.713 -9.763 9.757 1.00 84.00 195 ILE A CA 1
ATOM 1637 C C . ILE A 1 195 ? -7.920 -10.009 10.670 1.00 84.00 195 ILE A C 1
ATOM 1639 O O . ILE A 1 195 ? -7.947 -9.526 11.802 1.00 84.00 195 ILE A O 1
ATOM 1643 N N . LYS A 1 196 ? -8.882 -10.831 10.235 1.00 85.12 196 LYS A N 1
ATOM 1644 C CA . LYS A 1 196 ? -10.054 -11.216 11.033 1.00 85.12 196 LYS A CA 1
ATOM 1645 C C . LYS A 1 196 ? -9.697 -12.060 12.259 1.00 85.12 196 LYS A C 1
ATOM 1647 O O . LYS A 1 196 ? -10.419 -11.985 13.257 1.00 85.12 196 LYS A O 1
ATOM 1652 N N . GLN A 1 197 ? -8.617 -12.837 12.213 1.00 80.69 197 GLN A N 1
ATOM 1653 C CA . GLN A 1 197 ? -8.097 -13.578 13.360 1.00 80.69 197 GLN A CA 1
ATOM 1654 C C . GLN A 1 197 ? -7.477 -12.630 14.397 1.00 80.69 197 GLN A C 1
ATOM 1656 O O . GLN A 1 197 ? -7.760 -12.760 15.585 1.00 80.69 197 GLN A O 1
ATOM 1661 N N . CYS A 1 198 ? -6.678 -11.658 13.953 1.00 79.44 198 CYS A N 1
ATOM 1662 C CA . CYS A 1 198 ? -5.912 -10.770 14.832 1.00 79.44 198 CYS A CA 1
ATOM 1663 C C . CYS A 1 198 ? -6.716 -9.562 15.358 1.00 79.44 198 CYS A C 1
ATOM 1665 O O . CYS A 1 198 ? -6.453 -9.066 16.458 1.00 79.44 198 CYS A O 1
ATOM 1667 N N . PHE A 1 199 ? -7.701 -9.076 14.598 1.00 87.88 199 PHE A N 1
ATOM 1668 C CA . PHE A 1 199 ? -8.405 -7.819 14.868 1.00 87.88 199 PHE A CA 1
ATOM 1669 C C . PHE A 1 199 ? -9.928 -7.944 14.750 1.00 87.88 199 PHE A C 1
ATOM 1671 O O . PHE A 1 199 ? -10.476 -8.852 14.116 1.00 87.88 199 PHE A O 1
ATOM 1678 N N . PHE A 1 200 ? -10.644 -7.000 15.365 1.00 88.62 200 PHE A N 1
ATOM 1679 C CA . PHE A 1 200 ? -12.080 -6.838 15.147 1.00 88.62 200 PHE A CA 1
ATOM 1680 C C . PHE A 1 200 ? -12.342 -6.172 13.790 1.00 88.62 200 PHE A C 1
ATOM 1682 O O . PHE A 1 200 ? -11.995 -5.017 13.555 1.00 88.62 200 PHE A O 1
ATOM 1689 N N . VAL A 1 201 ? -12.968 -6.918 12.879 1.00 90.94 201 VAL A N 1
ATOM 1690 C CA . VAL A 1 201 ? -13.285 -6.460 11.521 1.00 90.94 201 VAL A CA 1
ATOM 1691 C C . VAL A 1 201 ? -14.788 -6.224 11.422 1.00 90.94 201 VAL A C 1
ATOM 1693 O O . VAL A 1 201 ? -15.568 -7.173 11.456 1.00 90.94 201 VAL A O 1
ATOM 1696 N N . ASN A 1 202 ? -15.194 -4.957 11.327 1.00 91.31 202 ASN A N 1
ATOM 1697 C CA . ASN A 1 202 ? -16.575 -4.556 11.052 1.00 91.31 202 ASN A CA 1
ATOM 1698 C C . ASN A 1 202 ? -16.799 -4.340 9.536 1.00 91.31 202 ASN A C 1
ATOM 1700 O O . ASN A 1 202 ? -15.880 -4.500 8.725 1.00 91.31 202 ASN A O 1
ATOM 1704 N N . LYS A 1 203 ? -18.021 -3.949 9.140 1.00 90.75 203 LYS A N 1
ATOM 1705 C CA . LYS A 1 203 ? -18.361 -3.671 7.729 1.00 90.75 203 LYS A CA 1
ATOM 1706 C C . LYS A 1 203 ? -17.454 -2.600 7.104 1.00 90.75 203 LYS A C 1
ATOM 1708 O O . LYS A 1 203 ? -16.961 -2.795 6.000 1.00 90.75 203 LYS A O 1
ATOM 1713 N N . ARG A 1 204 ? -17.163 -1.508 7.823 1.00 89.75 204 ARG A N 1
ATOM 1714 C CA . ARG A 1 204 ? -16.308 -0.414 7.322 1.00 89.75 204 ARG A CA 1
ATOM 1715 C C . ARG A 1 204 ? -14.864 -0.873 7.093 1.00 89.75 204 ARG A C 1
ATOM 1717 O O . ARG A 1 204 ? -14.305 -0.643 6.029 1.00 89.75 204 ARG A O 1
ATOM 1724 N N . ASN A 1 205 ? -14.303 -1.617 8.041 1.00 92.19 205 ASN A N 1
ATOM 1725 C CA . ASN A 1 205 ? -12.970 -2.204 7.925 1.00 92.19 205 ASN A CA 1
ATOM 1726 C C . ASN A 1 205 ? -12.893 -3.227 6.779 1.00 92.19 205 ASN A C 1
ATOM 1728 O O . ASN A 1 205 ? -11.848 -3.369 6.156 1.00 92.19 205 ASN A O 1
ATOM 1732 N N . THR A 1 206 ? -13.996 -3.913 6.469 1.00 92.62 206 THR A N 1
ATOM 1733 C CA . THR A 1 206 ? -14.068 -4.803 5.299 1.00 92.62 206 THR A CA 1
ATOM 1734 C C . THR A 1 206 ? -13.983 -4.006 3.995 1.00 92.62 206 THR A C 1
ATOM 1736 O O . THR A 1 206 ? -13.212 -4.384 3.121 1.00 92.62 206 THR A O 1
ATOM 1739 N N . ILE A 1 207 ? -14.681 -2.866 3.891 1.00 92.62 207 ILE A N 1
ATOM 1740 C CA . ILE A 1 207 ? -14.566 -1.949 2.739 1.00 92.62 207 ILE A CA 1
ATOM 1741 C C . ILE A 1 207 ? -13.126 -1.450 2.588 1.00 92.62 207 ILE A C 1
ATOM 1743 O O . ILE A 1 207 ? -12.592 -1.444 1.484 1.00 92.62 207 ILE A O 1
ATOM 1747 N N . PHE A 1 208 ? -12.472 -1.090 3.696 1.00 94.25 208 PHE A N 1
ATOM 1748 C CA . PHE A 1 208 ? -11.065 -0.695 3.676 1.00 94.25 208 PHE A CA 1
ATOM 1749 C C . PHE A 1 208 ? -10.153 -1.804 3.129 1.00 94.25 208 PHE A C 1
ATOM 1751 O O . PHE A 1 208 ? -9.294 -1.533 2.295 1.00 94.25 208 PHE A O 1
ATOM 1758 N N . ILE A 1 209 ? -10.331 -3.057 3.559 1.00 93.69 209 ILE A N 1
ATOM 1759 C CA . ILE A 1 209 ? -9.522 -4.173 3.045 1.00 93.69 209 ILE A CA 1
ATOM 1760 C C . ILE A 1 209 ? -9.783 -4.383 1.548 1.00 93.69 209 ILE A C 1
ATOM 1762 O O . ILE A 1 209 ? -8.835 -4.444 0.770 1.00 93.69 209 ILE A O 1
ATOM 1766 N N . LEU A 1 210 ? -11.053 -4.446 1.138 1.00 93.56 210 LEU A N 1
ATOM 1767 C CA . LEU A 1 210 ? -11.430 -4.695 -0.255 1.00 93.56 210 LEU A CA 1
ATOM 1768 C C . LEU A 1 210 ? -10.953 -3.585 -1.199 1.00 93.56 210 LEU A C 1
ATOM 1770 O O . LEU A 1 210 ? -10.451 -3.891 -2.274 1.00 93.56 210 LEU A O 1
ATOM 1774 N N . GLY A 1 211 ? -11.042 -2.316 -0.794 1.00 93.69 211 GLY A N 1
ATOM 1775 C CA . GLY A 1 211 ? -10.548 -1.209 -1.614 1.00 93.69 211 GLY A CA 1
ATOM 1776 C C . GLY A 1 211 ? -9.020 -1.156 -1.713 1.00 93.69 211 GLY A C 1
ATOM 1777 O O . GLY A 1 211 ? -8.478 -0.746 -2.732 1.00 93.69 211 GLY A O 1
ATOM 1778 N N . ASN A 1 212 ? -8.292 -1.641 -0.703 1.00 92.62 212 ASN A N 1
ATOM 1779 C CA . ASN A 1 212 ? -6.847 -1.839 -0.832 1.00 92.62 212 ASN A CA 1
ATOM 1780 C C . ASN A 1 212 ? -6.531 -3.011 -1.777 1.00 92.62 212 ASN A C 1
ATOM 1782 O O . ASN A 1 212 ? -5.631 -2.915 -2.607 1.00 92.62 212 ASN A O 1
ATOM 1786 N N . PHE A 1 213 ? -7.294 -4.104 -1.714 1.00 91.31 213 PHE A N 1
ATOM 1787 C CA . PHE A 1 213 ? -7.140 -5.214 -2.653 1.00 91.31 213 PHE A CA 1
ATOM 1788 C C . PHE A 1 213 ? -7.439 -4.803 -4.099 1.00 91.31 213 PHE A C 1
ATOM 1790 O O . PHE A 1 213 ? -6.706 -5.225 -4.995 1.00 91.31 213 PHE A O 1
ATOM 1797 N N . SER A 1 214 ? -8.435 -3.951 -4.355 1.00 90.12 214 SER A N 1
ATOM 1798 C CA . SER A 1 214 ? -8.682 -3.443 -5.709 1.00 90.12 214 SER A CA 1
ATOM 1799 C C . SER A 1 214 ? -7.529 -2.579 -6.229 1.00 90.12 214 SER A C 1
ATOM 1801 O O . SER A 1 214 ? -7.231 -2.643 -7.420 1.00 90.12 214 SER A O 1
ATOM 1803 N N . MET A 1 215 ? -6.807 -1.858 -5.359 1.00 88.69 215 MET A N 1
ATOM 1804 C CA . MET A 1 215 ? -5.581 -1.151 -5.760 1.00 88.69 215 MET A CA 1
ATOM 1805 C C . MET A 1 215 ? -4.484 -2.102 -6.244 1.00 88.69 215 MET A C 1
ATOM 1807 O O . MET A 1 215 ? -3.786 -1.772 -7.199 1.00 88.69 215 MET A O 1
ATOM 1811 N N . ILE A 1 216 ? -4.367 -3.305 -5.668 1.00 84.25 216 ILE A N 1
ATOM 1812 C CA . ILE A 1 216 ? -3.448 -4.331 -6.189 1.00 84.25 216 ILE A CA 1
ATOM 1813 C C . ILE A 1 216 ? -3.831 -4.698 -7.624 1.00 84.25 216 ILE A C 1
ATOM 1815 O O . ILE A 1 216 ? -2.951 -4.743 -8.474 1.00 84.25 216 ILE A O 1
ATOM 1819 N N . LEU A 1 217 ? -5.118 -4.923 -7.916 1.00 82.44 217 LEU A N 1
ATOM 1820 C CA . LEU A 1 217 ? -5.564 -5.250 -9.279 1.00 82.44 217 LEU A CA 1
ATOM 1821 C C . LEU A 1 217 ? -5.257 -4.124 -10.265 1.00 82.44 217 LEU A C 1
ATOM 1823 O O . LEU A 1 217 ? -4.732 -4.398 -11.338 1.00 82.44 217 LEU A O 1
ATOM 1827 N N . ILE A 1 218 ? -5.521 -2.871 -9.884 1.00 82.44 218 ILE A N 1
ATOM 1828 C CA . ILE A 1 218 ? -5.201 -1.702 -10.715 1.00 82.44 218 ILE A CA 1
ATOM 1829 C C . ILE A 1 218 ? -3.696 -1.656 -11.001 1.00 82.44 218 ILE A C 1
ATOM 1831 O O . ILE A 1 218 ? -3.296 -1.524 -12.155 1.00 82.44 218 ILE A O 1
ATOM 1835 N N . LEU A 1 219 ? -2.854 -1.841 -9.980 1.00 78.19 219 LEU A N 1
ATOM 1836 C CA . LEU A 1 219 ? -1.401 -1.900 -10.153 1.00 78.19 219 LEU A CA 1
ATOM 1837 C C . LEU A 1 219 ? -0.968 -3.091 -11.013 1.00 78.19 219 LEU A C 1
ATOM 1839 O O . LEU A 1 219 ? -0.032 -2.958 -11.794 1.00 78.19 219 LEU A O 1
ATOM 1843 N N . CYS A 1 220 ? -1.666 -4.226 -10.932 1.00 72.19 220 CYS A N 1
ATOM 1844 C CA . CYS A 1 220 ? -1.395 -5.387 -11.777 1.00 72.19 220 CYS A CA 1
ATOM 1845 C C . CYS A 1 220 ? -1.796 -5.184 -13.249 1.00 72.19 220 CYS A C 1
ATOM 1847 O O . CYS A 1 220 ? -1.286 -5.877 -14.125 1.00 72.19 220 CYS A O 1
ATOM 1849 N N . CYS A 1 221 ? -2.678 -4.232 -13.552 1.00 69.38 221 CYS A N 1
ATOM 1850 C CA . CYS A 1 221 ? -2.965 -3.847 -14.934 1.00 69.38 221 CYS A CA 1
ATOM 1851 C C . CYS A 1 221 ? -1.884 -2.932 -15.525 1.00 69.38 221 CYS A C 1
ATOM 1853 O O . CYS A 1 221 ? -1.803 -2.798 -16.743 1.00 69.38 221 CYS A O 1
ATOM 1855 N N . ILE A 1 222 ? -1.088 -2.285 -14.670 1.00 63.66 222 ILE A N 1
ATOM 1856 C CA . ILE A 1 222 ? -0.195 -1.192 -15.058 1.00 63.66 222 ILE A CA 1
ATOM 1857 C C . ILE A 1 222 ? 1.278 -1.632 -15.024 1.00 63.66 222 ILE A C 1
ATOM 1859 O O . ILE A 1 222 ? 2.013 -1.328 -15.960 1.00 63.66 222 ILE A O 1
ATOM 1863 N N . ALA A 1 223 ? 1.688 -2.389 -14.000 1.00 62.38 223 ALA A N 1
ATOM 1864 C CA . ALA A 1 223 ? 3.080 -2.720 -13.694 1.00 62.38 223 ALA A CA 1
ATOM 1865 C C . ALA A 1 223 ? 3.322 -4.231 -13.601 1.00 62.38 223 ALA A C 1
ATOM 1867 O O . ALA A 1 223 ? 2.514 -4.945 -13.031 1.00 62.38 223 ALA A O 1
ATOM 1868 N N . THR A 1 224 ? 4.479 -4.718 -14.055 1.00 54.41 224 THR A N 1
ATOM 1869 C CA . THR A 1 224 ? 4.839 -6.154 -14.087 1.00 54.41 224 THR A CA 1
ATOM 1870 C C . THR A 1 224 ? 5.317 -6.729 -12.743 1.00 54.41 224 THR A C 1
ATOM 1872 O O . THR A 1 224 ? 5.297 -7.942 -12.532 1.00 54.41 224 THR A O 1
ATOM 1875 N N . ASP A 1 225 ? 5.723 -5.870 -11.805 1.00 60.31 225 ASP A N 1
ATOM 1876 C CA . ASP A 1 225 ? 6.325 -6.244 -10.514 1.00 60.31 225 ASP A CA 1
ATOM 1877 C C . ASP A 1 225 ? 5.268 -6.487 -9.415 1.00 60.31 225 ASP A C 1
ATOM 1879 O O . ASP A 1 225 ? 5.322 -5.911 -8.326 1.00 60.31 225 ASP A O 1
ATOM 1883 N N . PHE A 1 226 ? 4.285 -7.354 -9.679 1.00 66.25 226 PHE A N 1
ATOM 1884 C CA . PHE A 1 226 ? 3.104 -7.536 -8.818 1.00 66.25 226 PHE A CA 1
ATOM 1885 C C . PHE A 1 226 ? 3.451 -7.840 -7.355 1.00 66.25 226 PHE A C 1
ATOM 1887 O O . PHE A 1 226 ? 2.892 -7.241 -6.440 1.00 66.25 226 PHE A O 1
ATOM 1894 N N . VAL A 1 227 ? 4.414 -8.738 -7.133 1.00 67.25 227 VAL A N 1
ATOM 1895 C CA . VAL A 1 227 ? 4.871 -9.225 -5.819 1.00 67.25 227 VAL A CA 1
ATOM 1896 C C . VAL A 1 227 ? 5.193 -8.085 -4.845 1.00 67.25 227 VAL A C 1
ATOM 1898 O O . VAL A 1 227 ? 4.820 -8.143 -3.670 1.00 67.25 227 VAL A O 1
ATOM 1901 N N . ARG A 1 228 ? 5.824 -7.015 -5.345 1.00 71.88 228 ARG A N 1
ATOM 1902 C CA . ARG A 1 228 ? 6.143 -5.809 -4.568 1.00 71.88 228 ARG A CA 1
ATOM 1903 C C . ARG A 1 228 ? 4.877 -5.099 -4.103 1.00 71.88 228 ARG A C 1
ATOM 1905 O O . ARG A 1 228 ? 4.771 -4.707 -2.943 1.00 71.88 228 ARG A O 1
ATOM 1912 N N . TRP A 1 229 ? 3.905 -4.962 -4.993 1.00 76.44 229 TRP A N 1
ATOM 1913 C CA . TRP A 1 229 ? 2.665 -4.244 -4.725 1.00 76.44 229 TRP A CA 1
ATOM 1914 C C . TRP A 1 229 ? 1.754 -4.993 -3.754 1.00 76.44 229 TRP A C 1
ATOM 1916 O O . TRP A 1 229 ? 1.208 -4.362 -2.851 1.00 76.44 229 TRP A O 1
ATOM 1926 N N . TYR A 1 230 ? 1.679 -6.327 -3.840 1.00 76.31 230 TYR A N 1
ATOM 1927 C CA . TYR A 1 230 ? 1.009 -7.139 -2.813 1.00 76.31 230 TYR A CA 1
ATOM 1928 C C . TYR A 1 230 ? 1.589 -6.868 -1.427 1.00 76.31 230 TYR A C 1
ATOM 1930 O O . TYR A 1 230 ? 0.848 -6.599 -0.484 1.00 76.31 230 TYR A O 1
ATOM 1938 N N . TYR A 1 231 ? 2.917 -6.892 -1.307 1.00 75.69 231 TYR A N 1
ATOM 1939 C CA . TYR A 1 231 ? 3.587 -6.660 -0.033 1.00 75.69 231 TYR A CA 1
ATOM 1940 C C . TYR A 1 231 ? 3.303 -5.267 0.532 1.00 75.69 231 TYR A C 1
ATOM 1942 O O . TYR A 1 231 ? 2.912 -5.143 1.693 1.00 75.69 231 TYR A O 1
ATOM 1950 N N . MET A 1 232 ? 3.441 -4.226 -0.291 1.00 79.31 232 MET A N 1
ATOM 1951 C CA . MET A 1 232 ? 3.191 -2.850 0.141 1.00 79.31 232 MET A CA 1
ATOM 1952 C C . MET A 1 232 ? 1.742 -2.648 0.584 1.00 79.31 232 MET A C 1
ATOM 1954 O O . MET A 1 232 ? 1.499 -2.080 1.647 1.00 79.31 232 MET A O 1
ATOM 1958 N N . VAL A 1 233 ? 0.775 -3.174 -0.168 1.00 86.00 233 VAL A N 1
ATOM 1959 C CA . VAL A 1 233 ? -0.643 -3.070 0.194 1.00 86.00 233 VAL A CA 1
ATOM 1960 C C . VAL A 1 233 ? -0.966 -3.872 1.460 1.00 86.00 233 VAL A C 1
ATOM 1962 O O . VAL A 1 233 ? -1.699 -3.394 2.327 1.00 86.00 233 VAL A O 1
ATOM 1965 N N . PHE A 1 234 ? -0.391 -5.062 1.636 1.00 84.75 234 PHE A N 1
ATOM 1966 C CA . PHE A 1 234 ? -0.561 -5.833 2.871 1.00 84.75 234 PHE A CA 1
ATOM 1967 C C . PHE A 1 234 ? 0.034 -5.115 4.082 1.00 84.75 234 PHE A C 1
ATOM 1969 O O . PHE A 1 234 ? -0.600 -5.089 5.139 1.00 84.75 234 PHE A O 1
ATOM 1976 N N . LEU A 1 235 ? 1.192 -4.466 3.934 1.00 82.38 235 LEU A N 1
ATOM 1977 C CA . LEU A 1 235 ? 1.761 -3.620 4.982 1.00 82.38 235 LEU A CA 1
ATOM 1978 C C . LEU A 1 235 ? 0.869 -2.422 5.306 1.00 82.38 235 LEU A C 1
ATOM 1980 O O . LEU A 1 235 ? 0.640 -2.152 6.481 1.00 82.38 235 LEU A O 1
ATOM 1984 N N . VAL A 1 236 ? 0.318 -1.743 4.299 1.00 89.50 236 VAL A N 1
ATOM 1985 C CA . VAL A 1 236 ? -0.645 -0.646 4.491 1.00 89.50 236 VAL A CA 1
ATOM 1986 C C . VAL A 1 236 ? -1.840 -1.112 5.317 1.00 89.50 236 VAL A C 1
ATOM 1988 O O . VAL A 1 236 ? -2.198 -0.474 6.312 1.00 89.50 236 VAL A O 1
ATOM 1991 N N . ILE A 1 237 ? -2.432 -2.253 4.955 1.00 90.81 237 ILE A N 1
ATOM 1992 C CA . ILE A 1 237 ? -3.556 -2.812 5.704 1.00 90.81 237 ILE A CA 1
ATOM 1993 C C . ILE A 1 237 ? -3.122 -3.135 7.138 1.00 90.81 237 ILE A C 1
ATOM 1995 O O . ILE A 1 237 ? -3.795 -2.744 8.093 1.00 90.81 237 ILE A O 1
ATOM 1999 N N . LEU A 1 238 ? -1.976 -3.794 7.315 1.00 86.81 238 LEU A N 1
ATOM 2000 C CA . LEU A 1 238 ? -1.451 -4.149 8.631 1.00 86.81 238 LEU A CA 1
ATOM 2001 C C . LEU A 1 238 ? -1.226 -2.910 9.508 1.00 86.81 238 LEU A C 1
ATOM 2003 O O . LEU A 1 238 ? -1.662 -2.893 10.659 1.00 86.81 238 LEU A O 1
ATOM 2007 N N . PHE A 1 239 ? -0.584 -1.868 8.978 1.00 88.56 239 PHE A N 1
ATOM 2008 C CA . PHE A 1 239 ? -0.336 -0.620 9.695 1.00 88.56 239 PHE A CA 1
ATOM 2009 C C . PHE A 1 239 ? -1.638 0.048 10.115 1.00 88.56 239 PHE A C 1
ATOM 2011 O O . PHE A 1 239 ? -1.758 0.441 11.277 1.00 88.56 239 PHE A O 1
ATOM 2018 N N . TYR A 1 240 ? -2.638 0.101 9.229 1.00 91.94 240 TYR A N 1
ATOM 2019 C CA . TYR A 1 240 ? -3.961 0.604 9.588 1.00 91.94 240 TYR A CA 1
ATOM 2020 C C . TYR A 1 240 ? -4.555 -0.172 10.770 1.00 91.94 240 TYR A C 1
ATOM 2022 O O . TYR A 1 240 ? -4.931 0.438 11.768 1.00 91.94 240 TYR A O 1
ATOM 2030 N N . PHE A 1 241 ? -4.593 -1.506 10.721 1.00 90.69 241 PHE A N 1
ATOM 2031 C CA . PHE A 1 241 ? -5.189 -2.306 11.798 1.00 90.69 241 PHE A CA 1
ATOM 2032 C C . PHE A 1 241 ? -4.403 -2.224 13.111 1.00 90.69 241 PHE A C 1
ATOM 2034 O O . PHE A 1 241 ? -4.996 -2.107 14.183 1.00 90.69 241 PHE A O 1
ATOM 2041 N N . VAL A 1 242 ? -3.068 -2.228 13.048 1.00 86.25 242 VAL A N 1
ATOM 2042 C CA . VAL A 1 242 ? -2.202 -2.080 14.228 1.00 86.25 242 VAL A CA 1
ATOM 2043 C C . VAL A 1 242 ? -2.415 -0.732 14.914 1.00 86.25 242 VAL A C 1
ATOM 2045 O O . VAL A 1 242 ? -2.341 -0.649 16.145 1.00 86.25 242 VAL A O 1
ATOM 2048 N N . LEU A 1 243 ? -2.661 0.320 14.133 1.00 88.44 243 LEU A N 1
ATOM 2049 C CA . LEU A 1 243 ? -2.817 1.674 14.636 1.00 88.44 243 LEU A CA 1
ATOM 2050 C C . LEU A 1 243 ? -4.270 1.971 15.040 1.00 88.44 243 LEU A C 1
ATOM 2052 O O . LEU A 1 243 ? -4.487 2.441 16.152 1.00 88.44 243 LEU A O 1
ATOM 2056 N N . PHE A 1 244 ? -5.271 1.681 14.222 1.00 89.31 244 PHE A N 1
ATOM 2057 C CA . PHE A 1 244 ? -6.626 2.210 14.412 1.00 89.31 244 PHE A CA 1
ATOM 2058 C C . PHE A 1 244 ? -7.643 1.220 14.987 1.00 89.31 244 PHE A C 1
ATOM 2060 O O . PHE A 1 244 ? -8.719 1.655 15.400 1.00 89.31 244 PHE A O 1
ATOM 2067 N N . GLU A 1 245 ? -7.338 -0.079 15.040 1.00 90.06 245 GLU A N 1
ATOM 2068 C CA . GLU A 1 245 ? -8.321 -1.108 15.394 1.00 90.06 245 GLU A CA 1
ATOM 2069 C C . GLU A 1 245 ? -7.970 -1.878 16.673 1.00 90.06 245 GLU A C 1
ATOM 2071 O O . GLU A 1 245 ? -6.807 -2.053 17.052 1.00 90.06 245 GLU A O 1
ATOM 2076 N N . LYS A 1 246 ? -9.015 -2.354 17.364 1.00 85.19 246 LYS A N 1
ATOM 2077 C CA . LYS A 1 246 ? -8.871 -3.169 18.576 1.00 85.19 246 LYS A CA 1
ATOM 2078 C C . LYS A 1 246 ? -8.465 -4.598 18.215 1.00 85.19 246 LYS A C 1
ATOM 2080 O O . LYS A 1 246 ? -8.940 -5.185 17.239 1.00 85.19 246 LYS A O 1
ATOM 2085 N N . ARG A 1 247 ? -7.609 -5.171 19.055 1.00 81.06 247 ARG A N 1
ATOM 2086 C CA . ARG A 1 247 ? -7.111 -6.544 18.923 1.00 81.06 247 ARG A CA 1
ATOM 2087 C C . ARG A 1 247 ? -8.077 -7.536 19.533 1.00 81.06 247 ARG A C 1
ATOM 2089 O O . ARG A 1 247 ? -8.721 -7.229 20.533 1.00 81.06 247 ARG A O 1
ATOM 2096 N N . LYS A 1 248 ? -8.111 -8.733 18.959 1.00 79.81 248 LYS A N 1
ATOM 2097 C CA . LYS A 1 248 ? -8.722 -9.903 19.592 1.00 79.81 248 LYS A CA 1
ATOM 2098 C C . LYS A 1 248 ? -7.723 -10.559 20.548 1.00 79.81 248 LYS A C 1
ATOM 2100 O O . LYS A 1 248 ? -6.517 -10.343 20.422 1.00 79.81 248 LYS A O 1
ATOM 2105 N N . SER A 1 249 ? -8.219 -11.334 21.516 1.00 65.94 249 SER A N 1
ATOM 2106 C CA . SER A 1 249 ? -7.353 -12.150 22.372 1.00 65.94 249 SER A CA 1
ATOM 2107 C C . SER A 1 249 ? -6.563 -13.148 21.514 1.00 65.94 249 SER A C 1
ATOM 2109 O O . SER A 1 249 ? -7.064 -13.672 20.520 1.00 65.94 249 SER A O 1
ATOM 2111 N N . PHE A 1 250 ? -5.303 -13.384 21.885 1.00 62.59 250 PHE A N 1
ATOM 2112 C CA . PHE A 1 250 ? -4.291 -14.074 21.072 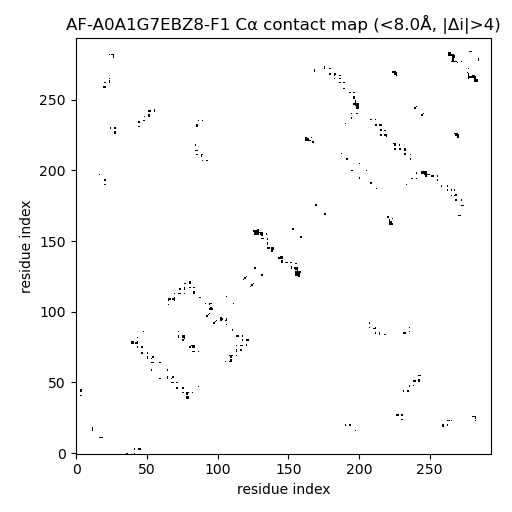1.00 62.59 250 PHE A CA 1
ATOM 2113 C C . PHE A 1 250 ? -4.474 -15.591 20.932 1.00 62.59 250 PHE A C 1
ATOM 2115 O O . PHE A 1 250 ? -3.555 -16.277 20.482 1.00 62.59 250 PHE A O 1
ATOM 2122 N N . PHE A 1 251 ? -5.635 -16.141 21.287 1.00 55.94 251 PHE A N 1
ATOM 2123 C CA . PHE A 1 251 ? -5.846 -17.573 21.139 1.00 55.94 251 PHE A CA 1
ATOM 2124 C C . PHE A 1 251 ? -5.908 -17.938 19.657 1.00 55.94 251 PHE A C 1
ATOM 2126 O O . PHE A 1 251 ? -6.842 -17.604 18.923 1.00 55.94 251 PHE A O 1
ATOM 2133 N N . ILE A 1 252 ? -4.851 -18.617 19.214 1.00 57.25 252 ILE A N 1
ATOM 2134 C CA . ILE A 1 252 ? -4.719 -19.163 17.871 1.00 57.25 252 ILE A CA 1
ATOM 2135 C C . ILE A 1 252 ? -5.834 -20.191 17.698 1.00 57.25 252 ILE A C 1
ATOM 2137 O O . ILE A 1 252 ? -5.745 -21.323 18.165 1.00 57.25 252 ILE A O 1
ATOM 2141 N N . ASN A 1 253 ? -6.911 -19.791 17.031 1.00 62.28 253 ASN A N 1
ATOM 2142 C CA . ASN A 1 253 ? -7.992 -20.705 16.716 1.00 62.28 253 ASN A CA 1
ATOM 2143 C C . ASN A 1 253 ? -7.484 -21.754 15.705 1.00 62.28 253 ASN A C 1
ATOM 2145 O O . ASN A 1 253 ? -6.977 -21.401 14.636 1.00 62.28 253 ASN A O 1
ATOM 2149 N N . LYS A 1 254 ? -7.625 -23.044 16.050 1.00 63.50 254 LYS A N 1
ATOM 2150 C CA . LYS A 1 254 ? -7.192 -24.195 15.235 1.00 63.50 254 LYS A CA 1
ATOM 2151 C C . LYS A 1 254 ? -7.749 -24.157 13.804 1.00 63.50 254 LYS A C 1
ATOM 2153 O O . LYS A 1 254 ? -7.076 -24.621 12.890 1.00 63.50 254 LYS A O 1
ATOM 2158 N N . LYS A 1 255 ? -8.907 -23.517 13.578 1.00 65.50 255 LYS A N 1
ATOM 2159 C CA . LYS A 1 255 ? -9.489 -23.304 12.237 1.00 65.50 255 LYS A CA 1
ATOM 2160 C C . LYS A 1 255 ? -8.556 -22.548 11.275 1.00 65.50 255 LYS A C 1
ATOM 2162 O O . LYS A 1 255 ? -8.648 -22.745 10.071 1.00 65.50 255 LYS A O 1
ATOM 2167 N N . TYR A 1 256 ? -7.629 -21.733 11.785 1.00 63.41 256 TYR A N 1
ATOM 2168 C CA . TYR A 1 256 ? -6.654 -20.992 10.970 1.00 63.41 256 TYR A CA 1
ATOM 2169 C C . TYR A 1 256 ? -5.311 -21.727 10.802 1.00 63.41 256 TYR A C 1
ATOM 2171 O O . TYR A 1 256 ? -4.412 -21.212 10.143 1.00 63.41 256 TYR A O 1
ATOM 2179 N N . LEU A 1 257 ? -5.149 -22.933 11.366 1.00 61.34 257 LEU A N 1
ATOM 2180 C CA . LEU A 1 257 ? -3.954 -23.763 11.161 1.00 61.34 257 LEU A CA 1
ATOM 2181 C C . LEU A 1 257 ? -3.852 -24.238 9.704 1.00 61.34 257 LEU A C 1
ATOM 2183 O O . LEU A 1 257 ? -2.779 -24.196 9.117 1.00 61.34 257 LEU A O 1
ATOM 2187 N N . ILE A 1 258 ? -4.988 -24.601 9.104 1.00 61.56 258 ILE A N 1
ATOM 2188 C CA . ILE A 1 258 ? -5.090 -24.981 7.688 1.00 61.56 258 ILE A CA 1
ATOM 2189 C C . ILE A 1 258 ? -4.645 -23.818 6.792 1.00 61.56 258 ILE A C 1
ATOM 2191 O O . ILE A 1 258 ? -3.914 -24.025 5.829 1.00 61.56 258 ILE A O 1
ATOM 2195 N N . LEU A 1 259 ? -4.978 -22.577 7.169 1.00 61.69 259 LEU A N 1
ATOM 2196 C CA . LEU A 1 259 ? -4.505 -21.384 6.467 1.00 61.69 259 LEU A CA 1
ATOM 2197 C C . LEU A 1 259 ? -2.979 -21.283 6.439 1.00 61.69 259 LEU A C 1
ATOM 2199 O O . LEU A 1 259 ? -2.427 -20.913 5.412 1.00 61.69 259 LEU A O 1
ATOM 2203 N N . LYS A 1 260 ? -2.298 -21.620 7.543 1.00 58.81 260 LYS A N 1
ATOM 2204 C CA . LYS A 1 260 ? -0.825 -21.622 7.602 1.00 58.81 260 LYS A CA 1
ATOM 2205 C C . LYS A 1 260 ? -0.237 -22.546 6.549 1.00 58.81 260 LYS A C 1
ATOM 2207 O O . LYS A 1 260 ? 0.725 -22.179 5.893 1.00 58.81 260 LYS A O 1
ATOM 2212 N N . ILE A 1 261 ? -0.837 -23.725 6.404 1.00 56.66 261 ILE A N 1
ATOM 2213 C CA . ILE A 1 261 ? -0.405 -24.747 5.456 1.00 56.66 261 ILE A CA 1
ATOM 2214 C C . ILE A 1 261 ? -0.652 -24.248 4.031 1.00 56.66 261 ILE A C 1
ATOM 2216 O O . ILE A 1 261 ? 0.293 -24.191 3.260 1.00 56.66 261 ILE A O 1
ATOM 2220 N N . PHE A 1 262 ? -1.860 -23.771 3.707 1.00 60.47 262 PHE A N 1
ATOM 2221 C CA . PHE A 1 262 ? -2.174 -23.212 2.382 1.00 60.47 262 PHE A CA 1
ATOM 2222 C C . PHE A 1 262 ? -1.266 -22.044 1.985 1.00 60.47 262 PHE A C 1
ATOM 2224 O O . PHE A 1 262 ? -0.838 -21.947 0.839 1.00 60.47 262 PHE A O 1
ATOM 2231 N N . VAL A 1 263 ? -0.925 -21.183 2.941 1.00 57.72 263 VAL A N 1
ATOM 2232 C CA . VAL A 1 263 ? -0.023 -20.048 2.733 1.00 57.72 263 VAL A CA 1
ATOM 2233 C C . VAL A 1 263 ? 1.398 -20.486 2.337 1.00 57.72 263 VAL A C 1
ATOM 2235 O O . VAL A 1 263 ? 2.064 -19.756 1.609 1.00 57.72 263 VAL A O 1
ATOM 2238 N N . LEU A 1 264 ? 1.850 -21.685 2.726 1.00 50.94 264 LEU A N 1
ATOM 2239 C CA . LEU A 1 264 ? 3.134 -22.252 2.281 1.00 50.94 264 LEU A CA 1
ATOM 2240 C C . LEU A 1 264 ? 3.110 -22.746 0.823 1.00 50.94 264 LEU A C 1
ATOM 2242 O O . LEU A 1 264 ? 4.172 -22.898 0.218 1.00 50.94 264 LEU A O 1
ATOM 2246 N N . PHE A 1 265 ? 1.919 -22.982 0.264 1.00 51.78 265 PHE A N 1
ATOM 2247 C CA . PHE A 1 265 ? 1.710 -23.398 -1.128 1.00 51.78 265 PHE A CA 1
ATOM 2248 C C . PHE A 1 265 ? 1.344 -22.234 -2.057 1.00 51.78 265 PHE A C 1
ATOM 2250 O O . PHE A 1 265 ? 1.363 -22.393 -3.274 1.00 51.78 265 PHE A O 1
ATOM 2257 N N . LEU A 1 266 ? 1.020 -21.063 -1.504 1.00 59.53 266 LEU A N 1
ATOM 2258 C CA . LEU A 1 266 ? 0.685 -19.866 -2.268 1.00 59.53 266 LEU A CA 1
ATOM 2259 C C . LEU A 1 266 ? 1.949 -19.207 -2.835 1.00 59.53 266 LEU A C 1
ATOM 2261 O O . LEU A 1 266 ? 2.594 -18.401 -2.166 1.00 59.53 266 LEU A O 1
ATOM 2265 N N . GLY A 1 267 ? 2.296 -19.527 -4.083 1.00 55.88 267 GLY A N 1
ATOM 2266 C CA . GLY A 1 267 ? 3.247 -18.728 -4.856 1.00 55.88 267 GLY A CA 1
ATOM 2267 C C . GLY A 1 267 ? 2.638 -17.369 -5.208 1.00 55.88 267 GLY A C 1
ATOM 2268 O O . GLY A 1 267 ? 1.487 -17.298 -5.644 1.00 55.88 267 GLY A O 1
ATOM 2269 N N . LEU A 1 268 ? 3.376 -16.268 -5.029 1.00 57.53 268 LEU A N 1
ATOM 2270 C CA . LEU A 1 268 ? 2.876 -14.951 -5.439 1.00 57.53 268 LEU A CA 1
ATOM 2271 C C . LEU A 1 268 ? 2.859 -14.852 -6.973 1.00 57.53 268 LEU A C 1
ATOM 2273 O O . LEU A 1 268 ? 3.797 -15.317 -7.629 1.00 57.53 268 LEU A O 1
ATOM 2277 N N . PRO A 1 269 ? 1.815 -14.252 -7.569 1.00 53.28 269 PRO A N 1
ATOM 2278 C CA . PRO A 1 269 ? 1.767 -14.096 -9.011 1.00 53.28 269 PRO A CA 1
ATOM 2279 C C . PRO A 1 269 ? 2.880 -13.150 -9.488 1.00 53.28 269 PRO A C 1
ATOM 2281 O O . PRO A 1 269 ? 3.069 -12.070 -8.931 1.00 53.28 269 PRO A O 1
ATOM 2284 N N . MET A 1 270 ? 3.606 -13.557 -10.528 1.00 53.81 270 MET A N 1
ATOM 2285 C CA . MET A 1 270 ? 4.670 -12.787 -11.183 1.00 53.81 270 MET A CA 1
ATOM 2286 C C . MET A 1 270 ? 4.338 -12.569 -12.663 1.00 53.81 270 MET A C 1
ATOM 2288 O O . MET A 1 270 ? 3.494 -13.272 -13.223 1.00 53.81 270 MET A O 1
ATOM 2292 N N . TYR A 1 271 ? 4.993 -11.597 -13.301 1.00 44.31 271 TYR A N 1
ATOM 2293 C CA . TYR A 1 271 ? 4.907 -11.397 -14.748 1.00 44.31 271 TYR A CA 1
ATOM 2294 C C . TYR A 1 271 ? 5.262 -12.681 -15.512 1.00 44.31 271 TYR A C 1
ATOM 2296 O O . TYR A 1 271 ? 6.215 -13.369 -15.157 1.00 44.31 271 TYR A O 1
ATOM 2304 N N . GLY A 1 272 ? 4.481 -13.014 -16.547 1.00 45.91 272 GLY A N 1
ATOM 2305 C CA . GLY A 1 272 ? 4.643 -14.275 -17.279 1.00 45.91 272 GLY A CA 1
ATOM 2306 C C . GLY A 1 272 ? 4.196 -15.509 -16.490 1.00 45.91 272 GLY A C 1
ATOM 2307 O O . GLY A 1 272 ? 4.758 -16.582 -16.684 1.00 45.91 272 GLY A O 1
ATOM 2308 N N . TRP A 1 273 ? 3.215 -15.357 -15.587 1.00 49.59 273 TRP A N 1
ATOM 2309 C CA . TRP A 1 273 ? 2.716 -16.428 -14.722 1.00 49.59 273 TRP A CA 1
ATOM 2310 C C . TRP A 1 273 ? 2.447 -17.727 -15.498 1.00 49.59 273 TRP A C 1
ATOM 2312 O O . TRP A 1 273 ? 1.563 -17.793 -16.350 1.00 49.59 273 TRP A O 1
ATOM 2322 N N . THR A 1 274 ? 3.205 -18.767 -15.154 1.00 54.88 274 THR A N 1
ATOM 2323 C CA . THR A 1 274 ? 2.982 -20.158 -15.556 1.00 54.88 274 THR A CA 1
ATOM 2324 C C . THR A 1 274 ? 2.909 -21.033 -14.307 1.00 54.88 274 THR A C 1
ATOM 2326 O O . THR A 1 274 ? 3.382 -20.651 -13.233 1.00 54.88 274 THR A O 1
ATOM 2329 N N . PHE A 1 275 ? 2.370 -22.245 -14.446 1.00 54.41 275 PHE A N 1
ATOM 2330 C CA . PHE A 1 275 ? 2.323 -23.222 -13.352 1.00 54.41 275 PHE A CA 1
ATOM 2331 C C . PHE A 1 275 ? 3.723 -23.548 -12.799 1.00 54.41 275 PHE A C 1
ATOM 2333 O O . PHE A 1 275 ? 3.909 -23.710 -11.595 1.00 54.41 275 PHE A O 1
ATOM 2340 N N . THR A 1 276 ? 4.732 -23.557 -13.676 1.00 55.66 276 THR A N 1
ATOM 2341 C CA . THR A 1 276 ? 6.141 -23.640 -13.290 1.00 55.66 276 THR A CA 1
ATOM 2342 C C . THR A 1 276 ? 6.540 -22.458 -12.411 1.00 55.66 276 THR A C 1
ATOM 2344 O O . THR A 1 276 ? 6.939 -22.682 -11.274 1.00 55.66 276 THR A O 1
ATOM 2347 N N . HIS A 1 277 ? 6.357 -21.207 -12.840 1.00 54.78 277 HIS A N 1
ATOM 2348 C CA . HIS A 1 277 ? 6.696 -20.048 -12.002 1.00 54.78 277 HIS A CA 1
ATOM 2349 C C . HIS A 1 277 ? 6.005 -20.080 -10.631 1.00 54.78 277 HIS A C 1
ATOM 2351 O O . HIS A 1 277 ? 6.653 -19.789 -9.634 1.00 54.78 277 HIS A O 1
ATOM 2357 N N . PHE A 1 278 ? 4.741 -20.507 -10.556 1.00 57.69 278 PHE A N 1
ATOM 2358 C CA . PHE A 1 278 ? 4.014 -20.675 -9.292 1.00 57.69 278 PHE A CA 1
ATOM 2359 C C . PHE A 1 278 ? 4.681 -21.676 -8.330 1.00 57.69 278 PHE A C 1
ATOM 2361 O O . PHE A 1 278 ? 4.814 -21.395 -7.140 1.00 57.69 278 PHE A O 1
ATOM 2368 N N . TYR A 1 279 ? 5.144 -22.826 -8.833 1.00 57.28 279 TYR A N 1
ATOM 2369 C CA . TYR A 1 279 ? 5.889 -23.798 -8.027 1.00 57.28 279 TYR A CA 1
ATOM 2370 C C . TYR A 1 279 ? 7.243 -23.234 -7.573 1.00 57.28 279 TYR A C 1
ATOM 2372 O O . TYR A 1 279 ? 7.607 -23.356 -6.401 1.00 57.28 279 TYR A O 1
ATOM 2380 N N . TRP A 1 280 ? 7.963 -22.558 -8.476 1.00 53.97 280 TRP A N 1
ATOM 2381 C CA . TRP A 1 280 ? 9.275 -21.965 -8.197 1.00 53.97 280 TRP A CA 1
ATOM 2382 C C . TRP A 1 280 ? 9.221 -20.792 -7.206 1.00 53.97 280 TRP A C 1
ATOM 2384 O O . TRP A 1 280 ? 10.204 -20.544 -6.512 1.00 53.97 280 TRP A O 1
ATOM 2394 N N . THR A 1 281 ? 8.070 -20.128 -7.080 1.00 54.31 281 THR A N 1
ATOM 2395 C CA . THR A 1 281 ? 7.820 -19.037 -6.126 1.00 54.31 281 THR A CA 1
ATOM 2396 C C . THR A 1 281 ? 7.066 -19.479 -4.871 1.00 54.31 281 THR A C 1
ATOM 2398 O O . THR A 1 281 ? 6.671 -18.637 -4.066 1.00 54.31 281 THR A O 1
ATOM 2401 N N . SER A 1 282 ? 6.849 -20.780 -4.672 1.00 60.16 282 SER A N 1
ATOM 2402 C CA . SER A 1 282 ? 6.186 -21.290 -3.472 1.00 60.16 282 SER A CA 1
ATOM 2403 C C . SER A 1 282 ? 7.180 -21.440 -2.303 1.00 60.16 282 SER A C 1
ATOM 2405 O O . SER A 1 282 ? 8.277 -21.980 -2.489 1.00 60.16 282 SER A O 1
ATOM 2407 N N . PRO A 1 283 ? 6.829 -21.014 -1.072 1.00 56.09 283 PRO A N 1
ATOM 2408 C CA . PRO A 1 283 ? 7.674 -21.218 0.108 1.00 56.09 283 PRO A CA 1
ATOM 2409 C C . PRO A 1 283 ? 8.069 -22.683 0.345 1.00 56.09 283 PRO A C 1
ATOM 2411 O O . PRO A 1 283 ? 9.179 -22.958 0.800 1.00 56.09 283 PRO A O 1
ATOM 2414 N N . ILE A 1 284 ? 7.189 -23.634 0.011 1.00 60.00 284 ILE A N 1
ATOM 2415 C CA . ILE A 1 284 ? 7.447 -25.060 0.230 1.00 60.00 284 ILE A CA 1
ATOM 2416 C C . ILE A 1 284 ? 8.637 -25.588 -0.574 1.00 60.00 284 ILE A C 1
ATOM 2418 O O . ILE A 1 284 ? 9.388 -26.420 -0.070 1.00 60.00 284 ILE A O 1
ATOM 2422 N N . LYS A 1 285 ? 8.870 -25.071 -1.784 1.00 60.91 285 LYS A N 1
ATOM 2423 C CA . LYS A 1 285 ? 10.016 -25.473 -2.599 1.00 60.91 285 LYS A CA 1
ATOM 2424 C C . LYS A 1 285 ? 11.338 -25.142 -1.916 1.00 60.91 285 LYS A C 1
ATOM 2426 O O . LYS A 1 285 ? 12.207 -25.999 -1.848 1.00 60.91 285 LYS A O 1
ATOM 2431 N N . TYR A 1 286 ? 11.464 -23.940 -1.356 1.00 57.00 286 TYR A N 1
ATOM 2432 C CA . TYR A 1 286 ? 12.667 -23.539 -0.624 1.00 57.00 286 TYR A CA 1
ATOM 2433 C C . TYR A 1 286 ? 12.886 -24.402 0.621 1.00 57.00 286 TYR A C 1
ATOM 2435 O O . TYR A 1 286 ? 14.019 -24.760 0.914 1.00 57.00 286 TYR A O 1
ATOM 2443 N N . ILE A 1 287 ? 11.815 -24.796 1.319 1.00 57.50 287 ILE A N 1
ATOM 2444 C CA . ILE A 1 287 ? 11.895 -25.734 2.450 1.00 57.50 287 ILE A CA 1
ATOM 2445 C C . ILE A 1 287 ? 12.383 -27.116 1.982 1.00 57.50 287 ILE A C 1
ATOM 2447 O O . ILE A 1 287 ? 13.215 -27.731 2.645 1.00 57.50 287 ILE A O 1
ATOM 2451 N N . ILE A 1 288 ? 11.882 -27.606 0.844 1.00 60.50 288 ILE A N 1
ATOM 2452 C CA . ILE A 1 288 ? 12.292 -28.888 0.251 1.00 60.50 288 ILE A CA 1
ATOM 2453 C C . ILE A 1 288 ? 13.744 -28.831 -0.248 1.00 60.50 288 ILE A C 1
ATOM 2455 O O . ILE A 1 288 ? 14.480 -29.797 -0.082 1.00 60.50 288 ILE A O 1
ATOM 2459 N N . GLU A 1 289 ? 14.175 -27.716 -0.836 1.00 55.50 289 GLU A N 1
ATOM 2460 C CA . GLU A 1 289 ? 15.547 -27.528 -1.318 1.00 55.50 289 GLU A CA 1
ATOM 2461 C C . GLU A 1 289 ? 16.541 -27.342 -0.171 1.00 55.50 289 GLU A C 1
ATOM 2463 O O . GLU A 1 289 ? 17.616 -27.924 -0.227 1.00 55.50 289 GLU A O 1
ATOM 2468 N N . LEU A 1 290 ? 16.176 -26.635 0.905 1.00 51.50 290 LEU A N 1
ATOM 2469 C CA . LEU A 1 290 ? 16.991 -26.521 2.122 1.00 51.50 290 LEU A CA 1
ATOM 2470 C C . LEU A 1 290 ? 17.317 -27.891 2.727 1.00 51.50 290 LEU A C 1
ATOM 2472 O O . LEU A 1 290 ? 18.441 -28.096 3.165 1.00 51.50 290 LEU A O 1
ATOM 2476 N N . LYS A 1 291 ? 16.387 -28.854 2.676 1.00 49.94 291 LYS A N 1
ATOM 2477 C CA . LYS A 1 291 ? 16.636 -30.242 3.110 1.00 49.94 291 LYS A CA 1
ATOM 2478 C C . LYS A 1 291 ? 17.684 -30.994 2.283 1.00 49.94 291 LYS A C 1
ATOM 2480 O O . LYS A 1 291 ? 18.051 -32.089 2.667 1.00 49.94 291 LYS A O 1
ATOM 2485 N N . LYS A 1 292 ? 18.117 -30.476 1.130 1.00 50.31 292 LYS A N 1
ATOM 2486 C CA . LYS A 1 292 ? 19.229 -31.067 0.364 1.00 50.31 292 LYS A CA 1
ATOM 2487 C C . LYS A 1 292 ? 20.597 -30.566 0.833 1.00 50.31 292 LYS A C 1
ATOM 2489 O O . LYS A 1 292 ? 21.607 -31.117 0.412 1.00 50.31 292 LYS A O 1
ATOM 2494 N N . TYR A 1 293 ? 20.622 -29.514 1.650 1.00 46.47 293 TYR A N 1
ATOM 2495 C CA . TYR A 1 293 ? 21.835 -28.873 2.165 1.00 46.47 293 TYR A CA 1
ATOM 2496 C C . TYR A 1 293 ? 22.073 -29.148 3.662 1.00 46.47 293 TYR A C 1
ATOM 2498 O O . TYR A 1 293 ? 23.038 -28.629 4.219 1.00 46.47 293 TYR A O 1
ATOM 2506 N N . PHE A 1 294 ? 21.209 -29.950 4.292 1.00 41.12 294 PHE A N 1
ATOM 2507 C CA . PHE A 1 294 ? 21.308 -30.463 5.662 1.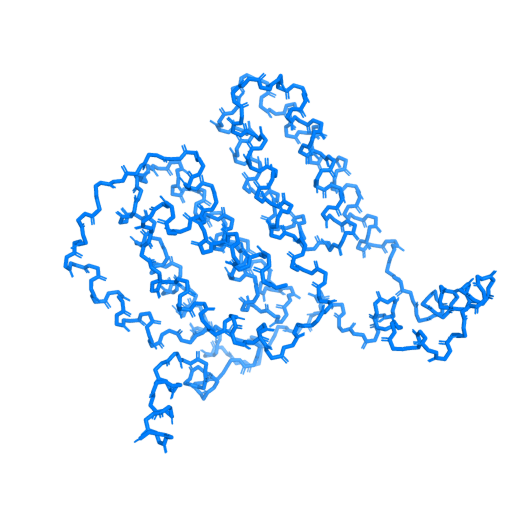00 41.12 294 PHE A CA 1
ATOM 2508 C C . PHE A 1 294 ? 21.054 -31.968 5.646 1.00 41.12 294 PHE A C 1
ATOM 2510 O O . PHE A 1 294 ? 21.631 -32.661 6.508 1.00 41.12 294 PHE A O 1
#

Solvent-accessible surface area (backbone atoms only — not comparable to full-atom values): 16584 Å² total; per-residue (Å²): 107,68,68,61,52,47,50,52,50,48,51,30,59,79,61,71,51,80,62,69,63,63,49,48,42,38,56,54,53,48,58,43,70,75,69,65,90,79,63,65,72,65,58,49,54,60,50,53,51,51,48,52,51,52,66,64,41,79,91,56,57,67,69,56,40,49,51,53,45,32,52,51,48,42,54,35,28,75,72,38,60,66,42,46,69,69,46,45,60,62,50,45,50,45,45,49,76,69,63,52,86,67,30,66,60,56,46,48,69,34,47,53,60,39,48,51,53,43,49,43,49,70,69,72,58,62,51,40,59,67,56,20,47,53,55,43,53,56,37,46,83,74,76,42,65,39,80,80,44,54,82,53,34,66,82,38,18,61,91,47,80,63,58,74,47,96,67,62,65,52,77,80,37,66,68,46,41,51,53,46,50,54,48,51,51,49,54,52,49,54,52,50,53,48,48,52,59,51,27,71,7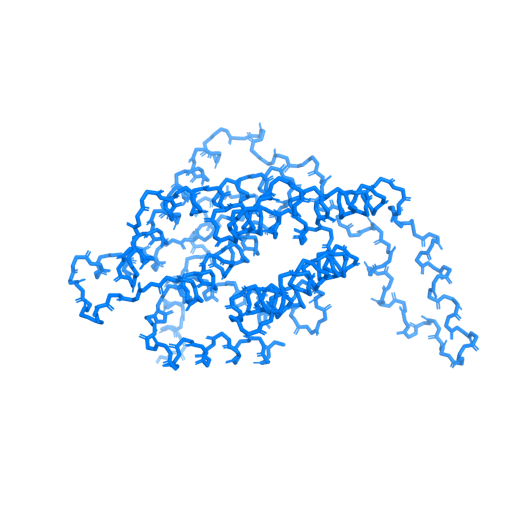1,52,75,68,55,47,51,55,52,53,56,49,53,50,45,43,54,57,46,54,72,32,27,62,66,36,53,59,49,51,52,53,46,52,49,53,53,49,51,49,46,73,70,78,45,60,70,47,75,86,72,79,57,71,83,55,52,60,52,57,55,52,44,34,64,48,29,65,65,49,67,79,59,41,76,63,55,34,52,77,47,13,57,49,50,57,58,60,54,51,63,75,79,110